Protein AF-A0A8H7BB88-F1 (afdb_monomer_lite)

Sequence (204 aa):
MVARYQRIKYPNPGERQHGESMAAQWDLQIRKKQDEAYSNLIREFLPNQPPVGVYRNLRGDLLKIVQIDTGFMREDSPDLQEMLEPGHLWMPAVVSGLPGTQFNEEREYLFDHFKYVLVEPLEIGFNKVAINGVVVYQRKQIRVAMNAEKKTVWEAVETDQFDPSQQCFFGAPDGDPQVNPTSTPRPSRTPSSDSAVNLPITPP

Organism: NCBI:txid1187904

Structure (mmCIF, N/CA/C/O backbone):
data_AF-A0A8H7BB88-F1
#
_entry.id   AF-A0A8H7BB88-F1
#
loop_
_atom_site.group_PDB
_atom_site.id
_atom_site.type_symbol
_atom_site.label_atom_id
_atom_site.label_alt_id
_atom_site.label_comp_id
_atom_site.label_asym_id
_atom_site.label_entity_id
_atom_site.label_seq_id
_atom_site.pdbx_PDB_ins_code
_atom_site.Cartn_x
_atom_site.Cartn_y
_atom_site.Cartn_z
_atom_site.occupancy
_atom_site.B_iso_or_equiv
_atom_site.auth_seq_id
_atom_site.auth_comp_id
_atom_site.auth_asym_id
_atom_site.auth_atom_id
_atom_site.pdbx_PDB_model_num
ATOM 1 N N . MET A 1 1 ? 46.752 42.432 -8.609 1.00 36.81 1 MET A N 1
ATOM 2 C CA . MET A 1 1 ? 45.436 41.769 -8.748 1.00 36.81 1 MET A CA 1
ATOM 3 C C . MET A 1 1 ? 44.884 41.524 -7.356 1.00 36.81 1 MET A C 1
ATOM 5 O O . MET A 1 1 ? 45.514 40.797 -6.607 1.00 36.81 1 MET A O 1
ATOM 9 N N . VAL A 1 2 ? 43.774 42.164 -6.982 1.00 35.56 2 VAL A N 1
ATOM 10 C CA . VAL A 1 2 ? 43.098 41.925 -5.695 1.00 35.56 2 VAL A CA 1
ATOM 11 C C . VAL A 1 2 ? 41.651 41.566 -6.014 1.00 35.56 2 VAL A C 1
ATOM 13 O O . VAL A 1 2 ? 40.875 42.430 -6.418 1.00 35.56 2 VAL A O 1
ATOM 16 N N . ALA A 1 3 ? 41.307 40.282 -5.906 1.00 39.00 3 ALA A N 1
ATOM 17 C CA . ALA A 1 3 ? 39.933 39.816 -6.046 1.00 39.00 3 ALA A CA 1
ATOM 18 C C . ALA A 1 3 ? 39.209 39.992 -4.703 1.00 39.00 3 ALA A C 1
ATOM 20 O O . ALA A 1 3 ? 39.671 39.537 -3.658 1.00 39.00 3 ALA A O 1
ATOM 21 N N . ARG A 1 4 ? 38.097 40.729 -4.750 1.00 42.88 4 ARG A N 1
ATOM 22 C CA . ARG A 1 4 ? 37.245 41.103 -3.618 1.00 42.88 4 ARG A CA 1
ATOM 23 C C . ARG A 1 4 ? 36.530 39.870 -3.054 1.00 42.88 4 ARG A C 1
ATOM 25 O O . ARG A 1 4 ? 35.857 39.165 -3.798 1.00 42.88 4 ARG A O 1
ATOM 32 N N . TYR A 1 5 ? 36.615 39.667 -1.742 1.00 38.44 5 TYR A N 1
ATOM 33 C CA . TYR A 1 5 ? 35.793 38.704 -1.008 1.00 38.44 5 TYR A CA 1
ATOM 34 C C . TYR A 1 5 ? 34.299 39.042 -1.181 1.00 38.44 5 TYR A C 1
ATOM 36 O O . TYR A 1 5 ? 33.858 40.131 -0.804 1.00 38.44 5 TYR A O 1
ATOM 44 N N . GLN A 1 6 ? 33.512 38.123 -1.749 1.00 40.47 6 GLN A N 1
ATOM 45 C CA . GLN A 1 6 ? 32.049 38.204 -1.729 1.00 40.47 6 GLN A CA 1
ATOM 46 C C . GLN A 1 6 ? 31.558 37.958 -0.294 1.00 40.47 6 GLN A C 1
ATOM 48 O O . GLN A 1 6 ? 31.806 36.907 0.293 1.00 40.47 6 GLN A O 1
ATOM 53 N N . ARG A 1 7 ? 30.853 38.940 0.281 1.00 38.66 7 ARG A N 1
ATOM 54 C CA . ARG A 1 7 ? 30.126 38.790 1.549 1.00 38.66 7 ARG A CA 1
ATOM 55 C C . ARG A 1 7 ? 28.985 37.790 1.346 1.00 38.66 7 ARG A C 1
ATOM 57 O O . ARG A 1 7 ? 28.012 38.106 0.664 1.00 38.66 7 ARG A O 1
ATOM 64 N N . ILE A 1 8 ? 29.078 36.625 1.979 1.00 50.50 8 ILE A N 1
ATOM 65 C CA . ILE A 1 8 ? 27.932 35.735 2.183 1.00 50.50 8 ILE A CA 1
ATOM 66 C C . ILE A 1 8 ? 26.950 36.490 3.091 1.00 50.50 8 ILE A C 1
ATOM 68 O O . ILE A 1 8 ? 27.276 36.815 4.234 1.00 50.50 8 ILE A O 1
ATOM 72 N N . LYS A 1 9 ? 25.769 36.845 2.569 1.00 43.34 9 LYS A N 1
ATOM 73 C CA . LYS A 1 9 ? 24.664 37.367 3.384 1.00 43.34 9 LYS A CA 1
ATOM 74 C C . LYS A 1 9 ? 24.147 36.218 4.246 1.00 43.34 9 LYS A C 1
ATOM 76 O O . LYS A 1 9 ? 23.490 35.317 3.733 1.00 43.34 9 LYS A O 1
ATOM 81 N N . TYR A 1 10 ? 24.446 36.244 5.540 1.00 47.66 10 TYR A N 1
ATOM 82 C CA . TYR A 1 10 ? 23.736 35.404 6.496 1.00 47.66 10 TYR A CA 1
ATOM 83 C C . TYR A 1 10 ? 22.295 35.925 6.624 1.00 47.66 10 TYR A C 1
ATOM 85 O O . TYR A 1 10 ? 22.119 37.141 6.741 1.00 47.66 10 TYR A O 1
ATOM 93 N N . PRO A 1 11 ? 21.274 35.051 6.564 1.00 52.22 11 PRO A N 1
ATOM 94 C CA . PRO A 1 11 ? 19.885 35.462 6.751 1.00 52.22 11 PRO A CA 1
ATOM 95 C C . PRO A 1 11 ? 19.696 36.073 8.143 1.00 52.22 11 PRO A C 1
ATOM 97 O O . PRO A 1 11 ? 20.356 35.663 9.105 1.00 52.22 11 PRO A O 1
ATOM 100 N N . ASN A 1 12 ? 18.820 37.074 8.238 1.00 54.28 12 ASN A N 1
ATOM 101 C CA . ASN A 1 12 ? 18.615 37.823 9.473 1.00 54.28 12 ASN A CA 1
ATOM 102 C C . ASN A 1 12 ? 18.063 36.897 10.579 1.00 54.28 12 ASN A C 1
ATOM 104 O O . ASN A 1 12 ? 17.205 36.056 10.298 1.00 54.28 12 ASN A O 1
ATOM 108 N N . PRO A 1 13 ? 18.474 37.064 11.852 1.00 56.66 13 PRO A N 1
ATOM 109 C CA . PRO A 1 13 ? 17.989 36.239 12.966 1.00 56.66 13 PRO A CA 1
ATOM 110 C C . PRO A 1 13 ? 16.455 36.200 13.095 1.00 56.66 13 PRO A C 1
ATOM 112 O O . PRO A 1 13 ? 15.896 35.162 13.436 1.00 56.66 13 PRO A O 1
ATOM 115 N N . GLY A 1 14 ? 15.769 37.300 12.759 1.00 57.50 14 GLY A N 1
ATOM 116 C CA . GLY A 1 14 ? 14.303 37.383 12.785 1.00 57.50 14 GLY A CA 1
ATOM 117 C C . GLY A 1 14 ? 13.598 36.578 11.685 1.00 57.50 14 GLY A C 1
ATOM 118 O O . GLY A 1 14 ? 12.501 36.078 11.909 1.00 57.50 14 GLY A O 1
ATOM 119 N N . GLU A 1 15 ? 14.229 36.384 10.522 1.00 56.25 15 GLU A N 1
ATOM 120 C CA . GLU A 1 15 ? 13.675 35.553 9.439 1.00 56.25 15 GLU A CA 1
ATOM 121 C C . GLU A 1 15 ? 13.756 34.060 9.788 1.00 56.25 15 GLU A C 1
ATOM 123 O O . GLU A 1 15 ? 12.844 33.302 9.463 1.00 56.25 15 GLU A O 1
ATOM 128 N N . ARG A 1 16 ? 14.804 33.646 10.518 1.00 58.94 16 ARG A N 1
ATOM 129 C CA . ARG A 1 16 ? 14.920 32.281 11.059 1.00 58.94 16 ARG A CA 1
ATOM 130 C C . ARG A 1 16 ? 13.865 32.001 12.125 1.00 58.94 16 ARG A C 1
ATOM 132 O O . ARG A 1 16 ? 13.153 31.016 12.003 1.00 58.94 16 ARG A O 1
ATOM 139 N N . GLN A 1 17 ? 13.693 32.901 13.094 1.00 59.97 17 GLN A N 1
ATOM 140 C CA . GLN A 1 17 ? 12.679 32.744 14.147 1.00 59.97 17 GLN A CA 1
ATOM 141 C C . GLN A 1 17 ? 11.247 32.741 13.591 1.00 59.97 17 GLN A C 1
ATOM 143 O O . GLN A 1 17 ? 10.397 31.983 14.057 1.00 59.97 17 GLN A O 1
ATOM 148 N N . HIS A 1 18 ? 10.963 33.557 12.570 1.00 60.31 18 HIS A N 1
ATOM 149 C CA . HIS A 1 18 ? 9.659 33.549 11.908 1.00 60.31 18 HIS A CA 1
ATOM 150 C C . HIS A 1 18 ? 9.430 32.263 11.092 1.00 60.31 18 HIS A C 1
ATOM 152 O O . HIS A 1 18 ? 8.342 31.694 11.146 1.00 60.31 18 HIS A O 1
ATOM 158 N N . GLY A 1 19 ? 10.456 31.761 10.396 1.00 62.19 19 GLY A N 1
ATOM 159 C CA . GLY A 1 19 ? 10.403 30.474 9.694 1.00 62.19 19 GLY A CA 1
ATOM 160 C C . GLY A 1 19 ? 10.214 29.276 10.632 1.00 62.19 19 GLY A C 1
ATOM 161 O O . GLY A 1 19 ? 9.388 28.411 10.355 1.00 62.19 19 GLY A O 1
ATOM 162 N N . GLU A 1 20 ? 10.912 29.258 11.769 1.00 66.94 20 GLU A N 1
ATOM 163 C CA . GLU A 1 20 ? 10.775 28.233 12.816 1.00 66.94 20 GLU A CA 1
ATOM 164 C C . GLU A 1 20 ? 9.379 28.258 13.457 1.00 66.94 20 GLU A C 1
ATOM 166 O O . GLU A 1 20 ? 8.770 27.210 13.665 1.00 66.94 20 GLU A O 1
ATOM 171 N N . SER A 1 21 ? 8.829 29.452 13.698 1.00 74.62 21 SER A N 1
ATOM 172 C CA . SER A 1 21 ? 7.461 29.643 14.196 1.00 74.62 21 SER A CA 1
ATOM 173 C C . SER A 1 21 ? 6.402 29.103 13.226 1.00 74.62 21 SER A C 1
ATOM 175 O O . SER A 1 21 ? 5.495 28.378 13.638 1.00 74.62 21 SER A O 1
ATOM 177 N N . MET A 1 22 ? 6.534 29.394 11.927 1.00 72.31 22 MET A N 1
ATOM 178 C CA . MET A 1 22 ? 5.612 28.881 10.908 1.00 72.31 22 MET A CA 1
ATOM 179 C C . MET A 1 22 ? 5.713 27.360 10.744 1.00 72.31 22 MET A C 1
ATOM 181 O O . MET A 1 22 ? 4.684 26.696 10.630 1.00 72.31 22 MET A O 1
ATOM 185 N N . ALA A 1 23 ? 6.926 26.801 10.776 1.00 77.12 23 ALA A N 1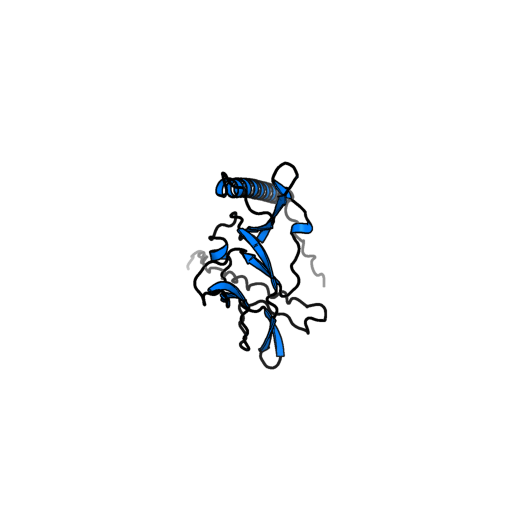
ATOM 186 C CA . ALA A 1 23 ? 7.133 25.355 10.719 1.00 77.12 23 ALA A CA 1
ATOM 187 C C . ALA A 1 23 ? 6.493 24.647 11.924 1.00 77.12 23 ALA A C 1
ATOM 189 O O . ALA A 1 23 ? 5.727 23.704 11.750 1.00 77.12 23 ALA A O 1
ATOM 190 N N . ALA A 1 24 ? 6.703 25.163 13.138 1.00 78.56 24 ALA A N 1
ATOM 191 C CA . ALA A 1 24 ? 6.100 24.603 14.346 1.00 78.56 24 ALA A CA 1
ATOM 192 C C . ALA A 1 24 ? 4.561 24.669 14.325 1.00 78.56 24 ALA A C 1
ATOM 194 O O . ALA A 1 24 ? 3.886 23.733 14.758 1.00 78.56 24 ALA A O 1
ATOM 195 N N . GLN A 1 25 ? 3.981 25.758 13.806 1.00 80.75 25 GLN A N 1
ATOM 196 C CA . GLN A 1 25 ? 2.528 25.869 13.644 1.00 80.75 25 GLN A CA 1
ATOM 197 C C . GLN A 1 25 ? 1.976 24.866 12.628 1.00 80.75 25 GLN A C 1
ATOM 199 O O . GLN A 1 25 ? 0.924 24.271 12.868 1.00 80.75 25 GLN A O 1
ATOM 204 N N . TRP A 1 26 ? 2.682 24.667 11.517 1.00 76.69 26 TRP A N 1
ATOM 205 C CA . TRP A 1 26 ? 2.321 23.683 10.503 1.00 76.69 26 TRP A CA 1
ATOM 206 C C . TRP A 1 26 ? 2.366 22.253 11.057 1.00 76.69 26 TRP A C 1
ATOM 208 O O . TRP A 1 26 ? 1.397 21.506 10.917 1.00 76.69 26 TRP A O 1
ATOM 218 N N . ASP A 1 27 ? 3.423 21.904 11.791 1.00 80.25 27 ASP A N 1
ATOM 219 C CA . ASP A 1 27 ? 3.560 20.593 12.434 1.00 80.25 27 ASP A CA 1
ATOM 220 C C . ASP A 1 27 ? 2.434 20.324 13.440 1.00 80.25 27 ASP A C 1
ATOM 222 O O . ASP A 1 27 ? 1.871 19.228 13.484 1.00 80.25 27 ASP A O 1
ATOM 226 N N . LEU A 1 28 ? 2.049 21.333 14.228 1.00 83.19 28 LEU A N 1
ATOM 227 C CA . LEU A 1 28 ? 0.915 21.221 15.148 1.00 83.19 28 LEU A CA 1
ATOM 228 C C . LEU A 1 28 ? -0.410 20.986 14.413 1.00 83.19 28 LEU A C 1
ATOM 230 O O . LEU A 1 28 ? -1.244 20.219 14.898 1.00 83.19 28 LEU A O 1
ATOM 234 N N . GLN A 1 29 ? -0.627 21.633 13.264 1.00 84.38 29 GLN A N 1
ATOM 235 C CA . GLN A 1 29 ? -1.820 21.391 12.449 1.00 84.38 29 GLN A CA 1
ATOM 236 C C . GLN A 1 29 ? -1.839 19.971 11.882 1.00 84.38 29 GLN A C 1
ATOM 238 O O . GLN A 1 29 ? -2.885 19.322 11.937 1.00 84.38 29 GLN A O 1
ATOM 243 N N . ILE A 1 30 ? -0.695 19.469 11.407 1.00 80.88 30 ILE A N 1
ATOM 244 C CA . ILE A 1 30 ? -0.566 18.088 10.925 1.00 80.88 30 ILE A CA 1
ATOM 245 C C . ILE A 1 30 ? -0.922 17.099 12.035 1.00 80.88 30 ILE A C 1
ATOM 247 O O . ILE A 1 30 ? -1.769 16.236 11.819 1.00 80.88 30 ILE A O 1
ATOM 251 N N . ARG A 1 31 ? -0.342 17.248 13.233 1.00 80.75 31 ARG A N 1
ATOM 252 C CA . ARG A 1 31 ? -0.623 16.344 14.364 1.00 80.75 31 ARG A CA 1
ATOM 253 C C . ARG A 1 31 ? -2.105 16.329 14.728 1.00 80.75 31 ARG A C 1
ATOM 255 O O . ARG A 1 31 ? -2.701 15.265 14.834 1.00 80.75 31 ARG A O 1
ATOM 262 N N . LYS A 1 32 ? -2.733 17.508 14.820 1.00 85.50 32 LYS A N 1
ATOM 263 C CA . LYS A 1 32 ? -4.181 17.610 15.072 1.00 85.50 32 LYS A CA 1
ATOM 264 C C . LYS A 1 32 ? -5.003 16.878 14.014 1.00 85.50 32 LYS A C 1
ATOM 266 O O . LYS A 1 32 ? -5.977 16.213 14.356 1.00 85.50 32 LYS A O 1
ATOM 271 N N . LYS A 1 33 ? -4.620 16.994 12.740 1.00 83.75 33 LYS A N 1
ATOM 272 C CA . LYS A 1 33 ? -5.297 16.304 11.638 1.00 83.75 33 LYS A CA 1
ATOM 273 C C . LYS A 1 33 ? -5.095 14.791 11.677 1.00 83.75 33 LYS A C 1
ATOM 275 O O . LYS A 1 33 ? -6.032 14.062 11.373 1.00 83.75 33 LYS A O 1
ATOM 280 N N . GLN A 1 34 ? -3.925 14.316 12.096 1.00 80.88 34 GLN A N 1
ATOM 281 C CA . GLN A 1 34 ? -3.665 12.888 12.291 1.00 80.88 34 GLN A CA 1
ATOM 282 C C . GLN A 1 34 ? -4.506 12.300 13.434 1.00 80.88 34 GLN A C 1
ATOM 284 O O . GLN A 1 34 ? -5.071 11.220 13.280 1.00 80.88 34 GLN A O 1
ATOM 289 N N . ASP A 1 35 ? -4.660 13.022 14.545 1.00 83.81 35 ASP A N 1
ATOM 290 C CA . ASP A 1 35 ? -5.504 12.576 15.662 1.00 83.81 35 ASP A CA 1
ATOM 291 C C . ASP A 1 35 ? -7.002 12.587 15.301 1.00 83.81 35 ASP A C 1
ATOM 293 O O . ASP A 1 35 ? -7.755 11.681 15.677 1.00 83.81 35 ASP A O 1
ATOM 297 N N . GLU A 1 36 ? -7.441 13.585 14.526 1.00 86.81 36 GLU A N 1
ATOM 298 C CA . GLU A 1 36 ? -8.793 13.645 13.956 1.00 86.81 36 GLU A CA 1
ATOM 299 C C . GLU A 1 36 ? -9.042 12.464 13.006 1.00 86.81 36 GLU A C 1
ATOM 301 O O . GLU A 1 36 ? -10.062 11.784 13.114 1.00 86.81 36 GLU A O 1
ATOM 306 N N . ALA A 1 37 ? -8.085 12.169 12.127 1.00 86.06 37 ALA A N 1
ATOM 307 C CA . ALA A 1 37 ? -8.139 11.036 11.213 1.00 86.06 37 ALA A CA 1
ATOM 308 C C . ALA A 1 37 ? -8.229 9.690 11.929 1.00 86.06 37 ALA A C 1
ATOM 310 O O . ALA A 1 37 ? -9.066 8.864 11.572 1.00 86.06 37 ALA A O 1
ATOM 311 N N . TYR A 1 38 ? -7.412 9.482 12.962 1.00 85.06 38 TYR A N 1
ATOM 312 C CA . TYR A 1 38 ? -7.496 8.288 13.797 1.00 85.06 38 TYR A CA 1
ATOM 313 C C . TYR A 1 38 ? -8.878 8.169 14.449 1.00 85.06 38 TYR A C 1
ATOM 315 O O . TYR A 1 38 ? -9.516 7.122 14.382 1.00 85.06 38 TYR A O 1
ATOM 323 N N . SER A 1 39 ? -9.391 9.262 15.017 1.00 85.88 39 SER A N 1
ATOM 324 C CA . SER A 1 39 ? -10.726 9.278 15.625 1.00 85.88 39 SER A CA 1
ATOM 325 C C . SER A 1 39 ? -11.828 8.940 14.614 1.00 85.88 39 SER A C 1
ATOM 327 O O . SER A 1 39 ? -12.767 8.216 14.946 1.00 85.88 39 SER A O 1
ATOM 329 N N . ASN A 1 40 ? -11.714 9.437 13.379 1.00 86.81 40 ASN A N 1
ATOM 330 C CA . ASN A 1 40 ? -12.641 9.126 12.293 1.00 86.81 40 ASN A CA 1
ATOM 331 C C . ASN A 1 40 ? -12.548 7.658 11.872 1.00 86.81 40 ASN A C 1
ATOM 333 O O . ASN A 1 40 ? -13.588 7.017 11.756 1.00 86.81 40 ASN A O 1
ATOM 337 N N . LEU A 1 41 ? -11.337 7.106 11.744 1.00 86.81 41 LEU A N 1
ATOM 338 C CA . LEU A 1 41 ? -11.124 5.682 11.486 1.00 86.81 41 LEU A CA 1
ATOM 339 C C . LEU A 1 41 ? -11.836 4.828 12.540 1.00 86.81 41 LEU A C 1
ATOM 341 O O . LEU A 1 41 ? -12.626 3.965 12.186 1.00 86.81 41 LEU A O 1
ATOM 345 N N . ILE A 1 42 ? -11.639 5.098 13.835 1.00 85.62 42 ILE A N 1
ATOM 346 C CA . ILE A 1 42 ? -12.324 4.339 14.894 1.00 85.62 42 ILE A CA 1
ATOM 347 C C . ILE A 1 42 ? -13.852 4.460 14.772 1.00 85.62 42 ILE A C 1
ATOM 349 O O . ILE A 1 42 ? -14.567 3.473 14.935 1.00 85.62 42 ILE A O 1
ATOM 353 N N . ARG A 1 43 ? -14.366 5.657 14.461 1.00 85.25 43 ARG A N 1
ATOM 354 C CA . ARG A 1 43 ? -15.809 5.895 14.297 1.00 85.25 43 ARG A CA 1
ATOM 355 C C . ARG A 1 43 ? -16.414 5.154 13.107 1.00 85.25 43 ARG A C 1
ATOM 357 O O . ARG A 1 43 ? -17.547 4.705 13.233 1.00 85.25 43 ARG A O 1
ATOM 364 N N . GLU A 1 44 ? -15.692 5.021 11.992 1.00 84.88 44 GLU A N 1
ATOM 365 C CA . GLU A 1 44 ? -16.171 4.326 10.784 1.00 84.88 44 GLU A CA 1
ATOM 366 C C . GLU A 1 44 ? -16.509 2.853 11.048 1.00 84.88 44 GLU A C 1
ATOM 368 O O . GLU A 1 44 ? -17.377 2.294 10.380 1.00 84.88 44 GLU A O 1
ATOM 373 N N . PHE A 1 45 ? -15.866 2.233 12.039 1.00 83.12 45 PHE A N 1
ATOM 374 C CA . PHE A 1 45 ? -16.082 0.825 12.353 1.00 83.12 45 PHE A CA 1
ATOM 375 C C . PHE A 1 45 ? -17.135 0.588 13.440 1.00 83.12 45 PHE A C 1
ATOM 377 O O . PHE A 1 45 ? -17.575 -0.549 13.576 1.00 83.12 45 PHE A O 1
ATOM 384 N N . LEU A 1 46 ? -17.612 1.613 14.160 1.00 77.75 46 LEU A N 1
ATOM 385 C CA . LEU A 1 46 ? -18.582 1.432 15.250 1.00 77.75 46 LEU A CA 1
ATOM 386 C C . LEU A 1 46 ? -19.895 0.765 14.778 1.00 77.75 46 LEU A C 1
ATOM 388 O O . LEU A 1 46 ? -20.437 1.142 13.739 1.00 77.75 46 LEU A O 1
ATOM 392 N N . PRO A 1 47 ? -20.466 -0.186 15.551 1.00 78.06 47 PRO A N 1
ATOM 393 C CA . PRO A 1 47 ? -20.033 -0.654 16.875 1.00 78.06 47 PRO A CA 1
ATOM 394 C C . PRO A 1 47 ? -18.916 -1.711 16.837 1.00 78.06 47 PRO A C 1
ATOM 396 O O . PRO A 1 47 ? -18.469 -2.159 17.890 1.00 78.06 47 PRO A O 1
ATOM 399 N N . ASN A 1 48 ? -18.488 -2.125 15.645 1.00 78.69 48 ASN A N 1
ATOM 400 C CA . ASN A 1 48 ? -17.349 -3.016 15.470 1.00 78.69 48 ASN A CA 1
ATOM 401 C C . ASN A 1 48 ? -16.034 -2.258 15.718 1.00 78.69 48 ASN A C 1
ATOM 403 O O . ASN A 1 48 ? -15.991 -1.038 15.893 1.00 78.69 48 ASN A O 1
ATOM 407 N N . GLN A 1 49 ? -14.939 -3.006 15.744 1.00 80.62 49 GLN A N 1
ATOM 408 C CA . GLN A 1 49 ? -13.595 -2.453 15.846 1.00 80.62 49 GLN A CA 1
ATOM 409 C C . GLN A 1 49 ? -12.887 -2.556 14.495 1.00 80.62 49 GLN A C 1
ATOM 411 O O . GLN A 1 49 ? -13.174 -3.480 13.726 1.00 80.62 49 GLN A O 1
ATOM 416 N N . PRO A 1 50 ? -11.981 -1.612 14.186 1.00 85.12 50 PRO A N 1
ATOM 417 C CA . PRO A 1 50 ? -11.142 -1.730 13.007 1.00 85.12 50 PRO A CA 1
ATOM 418 C C . PRO A 1 50 ? -10.267 -2.989 13.116 1.00 85.12 50 PRO A C 1
ATOM 420 O O . PRO A 1 50 ? -9.821 -3.330 14.216 1.00 85.12 50 PRO A O 1
ATOM 423 N N . PRO A 1 51 ? -9.998 -3.684 11.998 1.00 89.56 51 PRO A N 1
ATOM 424 C CA . PRO A 1 51 ? -9.064 -4.801 11.981 1.00 89.56 51 PRO A CA 1
ATOM 425 C C . PRO A 1 51 ? -7.677 -4.424 12.522 1.00 89.56 51 PRO A C 1
ATOM 427 O O . PRO A 1 51 ? -7.195 -3.308 12.315 1.00 89.56 51 PRO A O 1
ATOM 430 N N . VAL A 1 52 ? -7.013 -5.379 13.175 1.00 90.19 52 VAL A N 1
ATOM 431 C CA . VAL A 1 52 ? -5.587 -5.277 13.529 1.00 90.19 52 VAL A CA 1
ATOM 432 C C . VAL A 1 52 ? -4.768 -5.199 12.252 1.00 90.19 52 VAL A C 1
ATOM 434 O O . VAL A 1 52 ? -5.021 -5.954 11.316 1.00 90.19 52 VAL A O 1
ATOM 437 N N . GLY A 1 53 ? -3.766 -4.326 12.230 1.00 90.44 53 GLY A N 1
ATOM 438 C CA . GLY A 1 53 ? -2.863 -4.225 11.093 1.00 90.44 53 GLY A CA 1
ATOM 439 C C . GLY A 1 53 ? -2.242 -2.850 10.934 1.00 90.44 53 GLY A C 1
ATOM 440 O O . GLY A 1 53 ? -2.345 -1.984 11.809 1.00 90.44 53 GLY A O 1
ATOM 441 N N . VAL A 1 54 ? -1.579 -2.678 9.795 1.00 91.19 54 VAL A N 1
ATOM 442 C CA . VAL A 1 54 ? -0.946 -1.425 9.392 1.00 91.19 54 VAL A CA 1
ATOM 443 C C . VAL A 1 54 ? -1.911 -0.654 8.506 1.00 91.19 54 VAL A C 1
ATOM 445 O O . VAL A 1 54 ? -2.525 -1.196 7.596 1.00 91.19 54 VAL A O 1
ATOM 448 N N . TYR A 1 55 ? -2.042 0.630 8.778 1.00 90.25 55 TYR A N 1
ATOM 449 C CA . TYR A 1 55 ? -2.861 1.562 8.038 1.00 90.25 55 TYR A CA 1
ATOM 450 C C . TYR A 1 55 ? -1.967 2.638 7.448 1.00 90.25 55 TYR A C 1
ATOM 452 O O . TYR A 1 55 ? -1.046 3.123 8.104 1.00 90.25 55 TYR A O 1
ATOM 460 N N . ARG A 1 56 ? -2.268 3.046 6.220 1.00 88.75 56 ARG A N 1
ATOM 461 C CA . ARG A 1 56 ? -1.534 4.085 5.501 1.00 88.75 56 ARG A CA 1
ATOM 462 C C . ARG A 1 56 ? -2.499 5.152 5.008 1.00 88.75 56 ARG A C 1
ATOM 464 O O . ARG A 1 56 ? -3.649 4.841 4.701 1.00 88.75 56 ARG A O 1
ATOM 471 N N . ASN A 1 57 ? -2.052 6.400 4.958 1.00 88.06 57 ASN A N 1
ATOM 472 C CA . ASN A 1 57 ? -2.780 7.476 4.286 1.00 88.06 57 ASN A CA 1
ATOM 473 C C . ASN A 1 57 ? -2.070 7.894 2.989 1.00 88.06 57 ASN A C 1
ATOM 475 O O . ASN A 1 57 ? -0.929 7.502 2.736 1.00 88.06 57 ASN A O 1
ATOM 479 N N . LEU A 1 58 ? -2.715 8.739 2.182 1.00 85.56 58 LEU A N 1
ATOM 480 C CA . LEU A 1 58 ? -2.145 9.211 0.913 1.00 85.56 58 LEU A CA 1
ATOM 481 C C . LEU A 1 58 ? -0.861 10.054 1.090 1.00 85.56 58 LEU A C 1
ATOM 483 O O . LEU A 1 58 ? -0.084 10.198 0.153 1.00 85.56 58 LEU A O 1
ATOM 487 N N . ARG A 1 59 ? -0.594 10.598 2.290 1.00 83.06 59 ARG A N 1
ATOM 488 C CA . ARG A 1 59 ? 0.682 11.279 2.602 1.00 83.06 59 ARG A CA 1
ATOM 489 C C . ARG A 1 59 ? 1.837 10.302 2.829 1.00 83.06 59 ARG A C 1
ATOM 491 O O . ARG A 1 59 ? 2.984 10.735 2.907 1.00 83.06 59 ARG A O 1
ATOM 498 N N . GLY A 1 60 ? 1.536 9.012 2.949 1.00 82.31 60 GLY A N 1
ATOM 499 C CA . GLY A 1 60 ? 2.487 7.971 3.302 1.00 82.31 60 GLY A CA 1
ATOM 500 C C . GLY A 1 60 ? 2.755 7.853 4.801 1.00 82.31 60 GLY A C 1
ATOM 501 O O . GLY A 1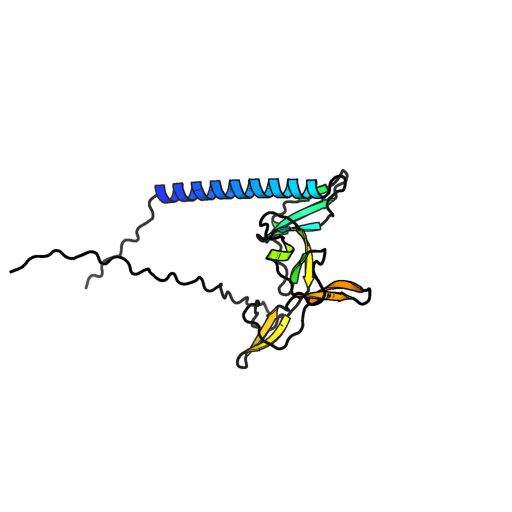 60 ? 3.673 7.121 5.170 1.00 82.31 60 GLY A O 1
ATOM 502 N N . ASP A 1 61 ? 1.975 8.533 5.651 1.00 83.56 61 ASP A N 1
ATOM 503 C CA . ASP A 1 61 ? 2.024 8.306 7.094 1.00 83.56 61 ASP A CA 1
ATOM 504 C C . ASP A 1 61 ? 1.490 6.899 7.389 1.00 83.56 61 ASP A C 1
ATOM 506 O O . ASP A 1 61 ? 0.512 6.449 6.780 1.00 83.56 61 ASP A O 1
ATOM 510 N N . LEU A 1 62 ? 2.128 6.223 8.342 1.00 86.75 62 LEU A N 1
ATOM 511 C CA . LEU A 1 62 ? 1.760 4.884 8.780 1.00 86.75 62 LEU A CA 1
ATOM 512 C C . LEU A 1 62 ? 1.247 4.923 10.218 1.00 86.75 62 LEU A C 1
ATOM 514 O O . LEU A 1 62 ? 1.734 5.675 11.060 1.00 86.75 62 LEU A O 1
ATOM 518 N N . LEU A 1 63 ? 0.244 4.097 10.473 1.00 86.88 63 LEU A N 1
ATOM 519 C CA . LEU A 1 63 ? -0.410 3.898 11.756 1.00 86.88 63 LEU A CA 1
ATOM 520 C C . LEU A 1 63 ? -0.555 2.393 11.957 1.00 86.88 63 LEU A C 1
ATOM 522 O O . LEU A 1 63 ? -0.993 1.705 11.041 1.00 86.88 63 LEU A O 1
ATOM 526 N N . LYS A 1 64 ? -0.276 1.868 13.148 1.00 88.56 64 LYS A N 1
ATOM 527 C CA . LYS A 1 64 ? -0.562 0.462 13.454 1.00 88.56 64 LYS A CA 1
ATOM 528 C C . LYS A 1 64 ? -1.607 0.350 14.541 1.00 88.56 64 LYS A C 1
ATOM 530 O O . LYS A 1 64 ? -1.537 1.033 15.560 1.00 88.56 64 LYS A O 1
ATOM 535 N N . ILE A 1 65 ? -2.576 -0.524 14.312 1.00 89.06 65 ILE A N 1
ATOM 536 C CA . ILE A 1 65 ? -3.556 -0.920 15.315 1.00 89.06 65 ILE A CA 1
ATOM 537 C C . ILE A 1 65 ? -3.184 -2.319 15.776 1.00 89.06 65 ILE A C 1
ATOM 539 O O . ILE A 1 65 ? -3.110 -3.240 14.963 1.00 89.06 65 ILE A O 1
ATOM 543 N N . VAL A 1 66 ? -2.964 -2.471 17.079 1.00 87.81 66 VAL A N 1
ATOM 544 C CA . VAL A 1 66 ? -2.654 -3.748 17.728 1.00 87.81 66 VAL A CA 1
ATOM 545 C C . VAL A 1 66 ? -3.762 -4.147 18.688 1.00 87.81 66 VAL A C 1
ATOM 547 O O . VAL A 1 66 ? -4.444 -3.297 19.265 1.00 87.81 66 VAL A O 1
ATOM 550 N N . GLN A 1 67 ? -3.938 -5.452 18.865 1.00 84.81 67 GLN A N 1
ATOM 551 C CA . GLN A 1 67 ? -4.820 -5.993 19.890 1.00 84.81 67 GLN A CA 1
ATOM 552 C C . GLN A 1 67 ? -4.112 -5.988 21.248 1.00 84.81 67 GLN A C 1
ATOM 554 O O . GLN A 1 67 ? -2.938 -6.335 21.349 1.00 84.81 67 GLN A O 1
ATOM 559 N N . ILE A 1 68 ? -4.851 -5.621 22.288 1.00 83.88 68 ILE A N 1
ATOM 560 C CA . ILE A 1 68 ? -4.452 -5.694 23.695 1.00 83.88 68 ILE A CA 1
ATOM 561 C C . ILE A 1 68 ? -5.530 -6.451 24.484 1.00 83.88 68 ILE A C 1
ATOM 563 O O . ILE A 1 68 ? -6.657 -6.606 24.012 1.00 83.88 68 ILE A O 1
ATOM 567 N N . ASP A 1 69 ? -5.219 -6.882 25.707 1.00 76.25 69 ASP A N 1
ATOM 568 C CA . ASP A 1 69 ? -6.119 -7.705 26.538 1.00 76.25 69 ASP A CA 1
ATOM 569 C C . ASP A 1 69 ? -7.520 -7.100 26.736 1.00 76.25 69 ASP A C 1
ATOM 571 O O . ASP A 1 69 ? -8.505 -7.818 26.896 1.00 76.25 69 ASP A O 1
ATOM 575 N N . THR A 1 70 ? -7.621 -5.769 26.715 1.00 74.56 70 THR A N 1
ATOM 576 C CA . THR A 1 70 ? -8.862 -5.020 26.955 1.00 74.56 70 THR A CA 1
ATOM 577 C C . THR A 1 70 ? -9.406 -4.302 25.717 1.00 74.56 70 THR A C 1
ATOM 579 O O . THR A 1 70 ? -10.324 -3.490 25.843 1.00 74.56 70 THR A O 1
ATOM 582 N N . GLY A 1 71 ? -8.882 -4.581 24.517 1.00 76.25 71 GLY A N 1
ATOM 583 C CA . GLY A 1 71 ? -9.338 -3.945 23.279 1.00 76.25 71 GLY A CA 1
ATOM 584 C C . GLY A 1 71 ? -8.241 -3.765 22.235 1.00 76.25 71 GLY A C 1
ATOM 585 O O . GLY A 1 71 ? -7.502 -4.694 21.928 1.00 76.25 71 GLY A O 1
ATOM 586 N N . PHE A 1 72 ? -8.153 -2.563 21.665 1.00 78.25 72 PHE A N 1
ATOM 587 C CA . PHE A 1 72 ? -7.210 -2.233 20.598 1.00 78.25 72 PHE A CA 1
ATOM 588 C C . PHE A 1 72 ? -6.531 -0.909 20.909 1.00 78.25 72 PHE A C 1
ATOM 590 O O . PHE A 1 72 ? -7.149 -0.004 21.475 1.00 78.25 72 PHE A O 1
ATOM 597 N N . MET A 1 73 ? -5.261 -0.800 20.540 1.00 82.12 73 MET A N 1
ATOM 598 C CA . MET A 1 73 ? -4.467 0.399 20.757 1.00 82.12 73 MET A CA 1
ATOM 599 C C . MET A 1 73 ? -3.763 0.806 19.467 1.00 82.12 73 MET A C 1
ATOM 601 O O . MET A 1 73 ? -3.319 -0.036 18.687 1.00 82.12 73 MET A O 1
ATOM 605 N N . ARG A 1 74 ? -3.653 2.120 19.275 1.00 85.06 74 ARG A N 1
ATOM 606 C CA . ARG A 1 74 ? -2.720 2.727 18.333 1.00 85.06 74 ARG A CA 1
ATOM 607 C C . ARG A 1 74 ? -1.295 2.546 18.850 1.00 85.06 74 ARG A C 1
ATOM 609 O O . ARG A 1 74 ? -0.980 2.992 19.950 1.00 85.06 74 ARG A O 1
ATOM 616 N N . GLU A 1 75 ? -0.450 1.926 18.044 1.00 81.69 75 GLU A N 1
ATOM 617 C CA . GLU A 1 75 ? 0.985 1.829 18.278 1.00 81.69 75 GLU A CA 1
ATOM 618 C C . GLU A 1 75 ? 1.695 2.867 17.399 1.00 81.69 75 GLU A C 1
ATOM 620 O O . GLU A 1 75 ? 1.664 2.779 16.172 1.00 81.69 75 GLU A O 1
ATOM 625 N N . ASP A 1 76 ? 2.316 3.862 18.035 1.00 67.38 76 ASP A N 1
ATOM 626 C CA . ASP A 1 76 ? 3.177 4.856 17.388 1.00 67.38 76 ASP A CA 1
ATOM 627 C C . ASP A 1 76 ? 4.641 4.419 17.549 1.00 67.38 76 ASP A C 1
ATOM 629 O O . ASP A 1 76 ? 5.365 4.930 18.403 1.00 67.38 76 ASP A O 1
ATOM 633 N N . SER A 1 77 ? 5.076 3.419 16.781 1.00 57.91 77 SER A N 1
ATOM 634 C CA . SER A 1 77 ? 6.495 3.050 16.729 1.00 57.91 77 SER A CA 1
ATOM 635 C C . SER A 1 77 ? 7.233 3.896 15.683 1.00 57.91 77 SER A C 1
ATOM 637 O O . SER A 1 77 ? 6.748 4.002 14.557 1.00 57.91 77 SER A O 1
ATOM 639 N N . PRO A 1 78 ? 8.416 4.465 15.982 1.00 54.12 78 PRO A N 1
ATOM 640 C CA . PRO A 1 78 ? 9.278 5.056 14.955 1.00 54.12 78 PRO A CA 1
ATOM 641 C C . PRO A 1 78 ? 9.708 4.028 13.892 1.00 54.12 78 PRO A C 1
ATOM 643 O O . PRO A 1 78 ? 9.999 4.411 12.762 1.00 54.12 78 PRO A O 1
ATOM 646 N N . ASP A 1 79 ? 9.661 2.734 14.219 1.00 55.38 79 ASP A N 1
ATOM 647 C CA . ASP A 1 79 ? 9.962 1.637 13.295 1.00 55.38 79 ASP A CA 1
ATOM 648 C C . ASP A 1 79 ? 8.820 1.376 12.299 1.00 55.38 79 ASP A C 1
ATOM 650 O O . ASP A 1 79 ? 9.021 0.708 11.293 1.00 55.38 79 ASP A O 1
ATOM 654 N N . LEU A 1 80 ? 7.622 1.946 12.512 1.00 57.56 80 LEU A N 1
ATOM 655 C CA . LEU A 1 80 ? 6.535 1.865 11.526 1.00 57.56 80 LEU A CA 1
ATOM 656 C C . LEU A 1 80 ? 6.845 2.606 10.237 1.00 57.56 80 LEU A C 1
ATOM 658 O O . LEU A 1 80 ? 6.191 2.351 9.236 1.00 57.56 80 LEU A O 1
ATOM 662 N N . GLN A 1 81 ? 7.855 3.474 10.228 1.00 58.31 81 GLN A N 1
ATOM 663 C CA . GLN A 1 81 ? 8.444 3.995 8.998 1.00 58.31 81 GLN A CA 1
ATOM 664 C C . GLN A 1 81 ? 9.327 2.955 8.283 1.00 58.31 81 GLN A C 1
ATOM 666 O O . GLN A 1 81 ? 10.229 3.332 7.535 1.00 58.31 81 GLN A O 1
ATOM 671 N N . GLU A 1 82 ? 9.066 1.660 8.498 1.00 57.78 82 GLU A N 1
ATOM 672 C CA . GLU A 1 82 ? 9.656 0.534 7.786 1.00 57.78 82 GLU A CA 1
ATOM 673 C C . GLU A 1 82 ? 9.638 0.818 6.280 1.00 57.78 82 GLU A C 1
ATOM 675 O O . GLU A 1 82 ? 8.601 0.835 5.602 1.00 57.78 82 GLU A O 1
ATOM 680 N N . MET A 1 83 ? 10.830 1.101 5.754 1.00 69.56 83 MET A N 1
ATOM 681 C CA . MET A 1 83 ? 11.060 1.075 4.325 1.00 69.56 83 MET A CA 1
ATOM 682 C C . MET A 1 83 ? 10.910 -0.375 3.896 1.00 69.56 83 MET A C 1
ATOM 684 O O . MET A 1 83 ? 11.739 -1.215 4.237 1.00 69.56 83 MET A O 1
ATOM 688 N N . LEU A 1 84 ? 9.843 -0.653 3.153 1.00 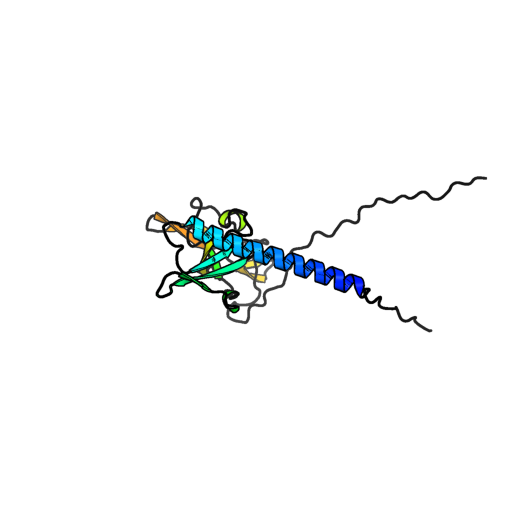77.62 84 LEU A N 1
ATOM 689 C CA . LEU A 1 84 ? 9.694 -1.926 2.471 1.00 77.62 84 LEU A CA 1
ATOM 690 C C . LEU A 1 84 ? 10.937 -2.209 1.625 1.00 77.62 84 LEU A C 1
ATOM 692 O O . LEU A 1 84 ? 11.503 -1.297 1.010 1.00 77.62 84 LEU A O 1
ATOM 696 N N . GLU A 1 85 ? 11.335 -3.478 1.572 1.00 79.25 85 GLU A N 1
ATOM 697 C CA . GLU A 1 85 ? 12.420 -3.900 0.697 1.00 79.25 85 GLU A CA 1
ATOM 698 C C . GLU A 1 85 ? 12.106 -3.526 -0.762 1.00 79.25 85 GLU A C 1
ATOM 700 O O . GLU A 1 85 ? 10.938 -3.546 -1.181 1.00 79.25 85 GLU A O 1
ATOM 705 N N . PRO A 1 86 ? 13.122 -3.193 -1.574 1.00 77.19 86 PRO A N 1
ATOM 706 C CA . PRO A 1 86 ? 12.928 -2.953 -2.996 1.00 77.19 86 PRO A CA 1
ATOM 707 C C . PRO A 1 86 ? 12.123 -4.086 -3.645 1.00 77.19 86 PRO A C 1
ATOM 709 O O . PRO A 1 86 ? 12.438 -5.259 -3.485 1.00 77.19 86 PRO A O 1
ATOM 712 N N . GLY A 1 87 ? 11.074 -3.729 -4.387 1.00 81.12 87 GLY A N 1
ATOM 713 C CA . GLY A 1 87 ? 10.186 -4.710 -5.019 1.00 81.12 87 GLY A CA 1
ATOM 714 C C . GLY A 1 87 ? 8.955 -5.062 -4.187 1.00 81.12 87 GLY A C 1
ATOM 715 O O . GLY A 1 87 ? 8.152 -5.869 -4.642 1.00 81.12 87 GLY A O 1
ATOM 716 N N . HIS A 1 88 ? 8.759 -4.419 -3.036 1.00 85.81 88 HIS A N 1
ATOM 717 C CA . HIS A 1 88 ? 7.518 -4.469 -2.271 1.00 85.81 88 HIS A CA 1
ATOM 718 C C . HIS A 1 88 ? 6.757 -3.136 -2.340 1.00 85.81 88 HIS A C 1
ATOM 720 O O . HIS A 1 88 ? 7.344 -2.068 -2.543 1.00 85.81 88 HIS A O 1
ATOM 726 N N . LEU A 1 89 ? 5.434 -3.191 -2.166 1.00 86.81 89 LEU A N 1
ATOM 727 C CA . LEU A 1 89 ? 4.573 -2.011 -2.054 1.00 86.81 89 LEU A CA 1
ATOM 728 C C . LEU A 1 89 ? 3.526 -2.192 -0.953 1.00 86.81 89 LEU A C 1
ATOM 730 O O . LEU A 1 89 ? 2.994 -3.284 -0.778 1.00 86.81 89 LEU A O 1
ATOM 734 N N . TRP A 1 90 ? 3.189 -1.107 -0.253 1.00 88.50 90 TRP A N 1
ATOM 735 C CA . TRP A 1 90 ? 2.024 -1.067 0.629 1.00 88.50 90 TRP A CA 1
ATOM 736 C C . TRP A 1 90 ? 0.754 -1.036 -0.219 1.00 88.50 90 TRP A C 1
ATOM 738 O O . TRP A 1 90 ? 0.489 -0.045 -0.901 1.00 88.50 90 TRP A O 1
ATOM 748 N N . MET A 1 91 ? -0.025 -2.112 -0.166 1.00 92.12 91 MET A N 1
ATOM 749 C CA . MET A 1 91 ? -1.252 -2.267 -0.940 1.00 92.12 91 MET A CA 1
ATOM 750 C C . MET A 1 91 ? -2.471 -2.281 -0.027 1.00 92.12 91 MET A C 1
ATOM 752 O O . MET A 1 91 ? -2.414 -2.921 1.021 1.00 92.12 91 MET A O 1
ATOM 756 N N . PRO A 1 92 ? -3.592 -1.642 -0.409 1.00 93.31 92 PRO A N 1
ATOM 757 C CA . PRO A 1 92 ? -4.848 -1.790 0.313 1.00 93.31 92 PRO A CA 1
ATOM 7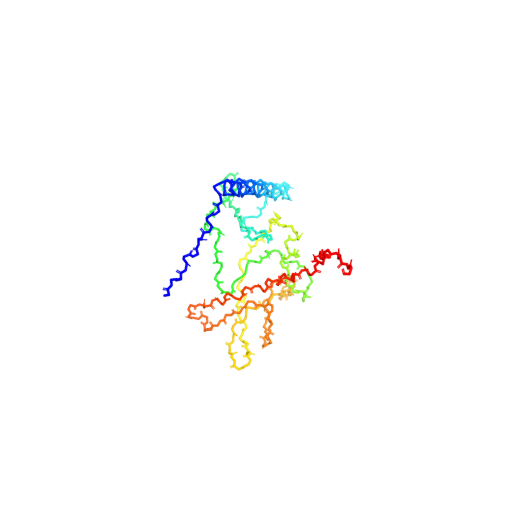58 C C . PRO A 1 92 ? -5.214 -3.268 0.457 1.00 93.31 92 PRO A C 1
ATOM 760 O O . PRO A 1 92 ? -5.264 -3.993 -0.539 1.00 93.31 92 PRO A O 1
ATOM 763 N N . ALA A 1 93 ? -5.499 -3.704 1.684 1.00 92.06 93 ALA A N 1
ATOM 764 C CA . ALA A 1 93 ? -5.871 -5.092 1.963 1.00 92.06 93 ALA A CA 1
ATOM 765 C C . ALA A 1 93 ? -7.178 -5.482 1.247 1.00 92.06 93 ALA A C 1
ATOM 767 O O . ALA A 1 93 ? -7.372 -6.621 0.824 1.00 92.06 93 ALA A O 1
ATOM 768 N N . VAL A 1 94 ? -8.078 -4.510 1.071 1.00 89.19 94 VAL A N 1
ATOM 769 C CA . VAL A 1 94 ? -9.300 -4.667 0.282 1.00 89.19 94 VAL A CA 1
ATOM 770 C C . VAL A 1 94 ? -9.053 -4.146 -1.127 1.00 89.19 94 VAL A C 1
ATOM 772 O O . VAL A 1 94 ? -8.838 -2.955 -1.336 1.00 89.19 94 VAL A O 1
ATOM 775 N N . VAL A 1 95 ? -9.128 -5.044 -2.105 1.00 90.56 95 VAL A N 1
ATOM 776 C CA . VAL A 1 95 ? -8.986 -4.705 -3.523 1.00 90.56 95 VAL A CA 1
ATOM 777 C C . VAL A 1 95 ? -10.262 -4.025 -4.007 1.00 90.56 95 VAL A C 1
ATOM 779 O O . VAL A 1 95 ? -11.345 -4.613 -3.936 1.00 90.56 95 VAL A O 1
ATOM 782 N N . SER A 1 96 ? -10.134 -2.811 -4.539 1.00 85.81 96 SER A N 1
ATOM 783 C CA . SER A 1 96 ? -11.242 -2.066 -5.132 1.00 85.81 96 SER A CA 1
ATOM 784 C C . SER A 1 96 ? -11.085 -1.955 -6.656 1.00 85.81 96 SER A C 1
ATOM 786 O O . SER A 1 96 ? -9.983 -2.018 -7.193 1.00 85.81 96 SER A O 1
ATOM 788 N N . GLY A 1 97 ? -12.200 -1.830 -7.384 1.00 85.88 97 GLY A N 1
ATOM 789 C CA . GLY A 1 97 ? -12.194 -1.678 -8.845 1.00 85.88 97 GLY A CA 1
ATOM 790 C C . GLY A 1 97 ? -12.588 -2.930 -9.636 1.00 85.88 97 GLY A C 1
ATOM 791 O O . GLY A 1 97 ? -13.006 -3.945 -9.083 1.00 85.88 97 GLY A O 1
ATOM 792 N N . LEU A 1 98 ? -12.525 -2.814 -10.966 1.00 89.81 98 LEU A N 1
ATOM 793 C CA . LEU A 1 98 ? -12.916 -3.873 -11.901 1.00 89.81 98 LEU A CA 1
ATOM 794 C C . LEU A 1 98 ? -11.673 -4.623 -12.395 1.00 89.81 98 LEU A C 1
ATOM 796 O O . LEU A 1 98 ? -10.626 -4.002 -12.560 1.00 89.81 98 LEU A O 1
ATOM 800 N N . PRO A 1 99 ? -11.762 -5.926 -12.708 1.00 92.44 99 PRO A N 1
ATOM 801 C CA . PRO A 1 99 ? -10.642 -6.647 -13.305 1.00 92.44 99 PRO A CA 1
ATOM 802 C C . PRO A 1 99 ? -10.073 -5.910 -14.527 1.00 92.44 99 PRO A C 1
ATOM 804 O O . PRO A 1 99 ? -10.815 -5.479 -15.408 1.00 92.44 99 PRO A O 1
ATOM 807 N N . GLY A 1 100 ? -8.752 -5.753 -14.558 1.00 90.38 100 GLY A N 1
ATOM 808 C CA . GLY A 1 100 ? -8.014 -5.017 -15.579 1.00 90.38 100 GLY A CA 1
ATOM 809 C C . GLY A 1 100 ? -7.715 -3.553 -15.239 1.00 90.38 100 GLY A C 1
ATOM 810 O O . GLY A 1 100 ? -6.844 -2.975 -15.887 1.00 90.38 100 GLY A O 1
ATOM 811 N N . THR A 1 101 ? -8.355 -2.940 -14.233 1.00 92.12 101 THR A N 1
ATOM 812 C CA . THR A 1 101 ? -7.983 -1.571 -13.834 1.00 92.12 101 THR A CA 1
ATOM 813 C C . THR A 1 101 ? -6.629 -1.543 -13.137 1.00 92.12 101 THR A C 1
ATOM 815 O O . THR A 1 101 ? -6.376 -2.343 -12.237 1.00 92.12 101 THR A O 1
ATOM 818 N N . GLN A 1 102 ? -5.770 -0.605 -13.541 1.00 90.44 102 GLN A N 1
ATOM 819 C CA . GLN A 1 102 ? -4.487 -0.351 -12.888 1.00 90.44 102 GLN A CA 1
ATOM 820 C C . GLN A 1 102 ? -4.684 0.237 -11.487 1.00 90.44 102 GLN A C 1
ATOM 822 O O . GLN A 1 102 ? -5.634 0.987 -11.247 1.00 90.44 102 GLN A O 1
ATOM 827 N N . PHE A 1 103 ? -3.762 -0.092 -10.583 1.00 90.38 103 PHE A N 1
ATOM 828 C CA . PHE A 1 103 ? -3.680 0.519 -9.262 1.00 90.38 103 PHE A CA 1
ATOM 829 C C . PHE A 1 103 ? -3.365 2.013 -9.387 1.00 90.38 103 PHE A C 1
ATOM 831 O O . PHE A 1 103 ? -2.459 2.414 -10.119 1.00 90.38 103 PHE A O 1
ATOM 838 N N . ASN A 1 104 ? -4.108 2.832 -8.648 1.00 87.31 104 ASN A N 1
ATOM 839 C CA . ASN A 1 104 ? -3.887 4.266 -8.549 1.00 87.31 104 ASN A CA 1
ATOM 840 C C . ASN A 1 104 ? -3.977 4.662 -7.076 1.00 87.31 104 ASN A C 1
ATOM 842 O O . ASN A 1 104 ? -5.044 4.557 -6.476 1.00 87.31 104 ASN A O 1
ATOM 846 N N . GLU A 1 105 ? -2.860 5.128 -6.522 1.00 83.69 105 GLU A N 1
ATOM 847 C CA . GLU A 1 105 ? -2.752 5.464 -5.103 1.00 83.69 105 GLU A CA 1
ATOM 848 C C . GLU A 1 105 ? -3.817 6.495 -4.690 1.00 83.69 105 GLU A C 1
ATOM 850 O O . GLU A 1 105 ? -4.620 6.230 -3.803 1.00 83.69 105 GLU A O 1
ATOM 855 N N . GLU A 1 106 ? -3.932 7.622 -5.395 1.00 83.12 106 GLU A N 1
ATOM 856 C CA . GLU A 1 106 ? -4.906 8.671 -5.061 1.00 83.12 106 GLU A CA 1
ATOM 857 C C . GLU A 1 106 ? -6.342 8.144 -4.981 1.00 83.12 106 GLU A C 1
ATOM 859 O O . GLU A 1 106 ? -7.072 8.473 -4.047 1.00 83.12 106 GLU A O 1
ATOM 864 N N . ARG A 1 107 ? -6.738 7.281 -5.922 1.00 84.38 107 ARG A N 1
ATOM 865 C CA . ARG A 1 107 ? -8.067 6.665 -5.920 1.00 84.38 107 ARG A CA 1
ATOM 866 C C . ARG A 1 107 ? -8.259 5.717 -4.739 1.00 84.38 107 ARG A C 1
ATOM 868 O O . ARG A 1 107 ? -9.303 5.779 -4.092 1.00 84.38 107 ARG A O 1
ATOM 875 N N . GLU A 1 108 ? -7.294 4.839 -4.478 1.00 84.88 108 GLU A N 1
ATOM 876 C CA . GLU A 1 108 ? -7.411 3.834 -3.415 1.00 84.88 108 GLU A CA 1
ATOM 877 C C . GLU A 1 108 ? -7.395 4.461 -2.012 1.00 84.88 108 GLU A C 1
ATOM 879 O O . GLU A 1 108 ? -8.067 3.969 -1.108 1.00 84.88 108 GLU A O 1
ATOM 884 N N . TYR A 1 109 ? -6.723 5.603 -1.843 1.00 79.75 109 TYR A N 1
ATOM 885 C CA . TYR A 1 109 ? -6.763 6.404 -0.612 1.00 79.75 109 TYR A CA 1
ATOM 886 C C . TYR A 1 109 ? -7.838 7.513 -0.648 1.00 79.75 109 TYR A C 1
ATOM 888 O O . TYR A 1 109 ? -7.772 8.485 0.104 1.00 79.75 109 TYR A O 1
ATOM 896 N N . LEU A 1 110 ? -8.858 7.369 -1.507 1.00 79.00 110 LEU A N 1
ATOM 897 C CA . LEU A 1 110 ? -10.042 8.239 -1.618 1.00 79.00 110 LEU A CA 1
ATOM 898 C C . LEU A 1 110 ? -9.749 9.740 -1.807 1.00 79.00 110 LEU A C 1
ATOM 900 O O . LEU A 1 110 ? -10.571 10.577 -1.435 1.00 79.00 110 LEU A O 1
ATOM 904 N N . PHE A 1 111 ? -8.598 10.091 -2.383 1.00 78.69 111 PHE A N 1
ATOM 905 C CA . PHE A 1 111 ? -8.109 11.467 -2.535 1.00 78.69 111 PHE A CA 1
ATOM 906 C C . PHE A 1 111 ? -8.000 12.243 -1.206 1.00 78.69 111 PHE A C 1
ATOM 908 O O . PHE A 1 111 ? -7.846 13.468 -1.205 1.00 78.69 111 PHE A O 1
ATOM 915 N N . ASP A 1 112 ? -8.057 11.546 -0.067 1.00 81.81 112 ASP A N 1
ATOM 916 C CA . ASP A 1 112 ? -8.006 12.139 1.262 1.00 81.81 112 ASP A CA 1
ATOM 917 C C . ASP A 1 112 ? -6.646 11.860 1.903 1.00 81.81 112 ASP A C 1
ATOM 919 O O . ASP A 1 112 ? -6.294 10.742 2.278 1.00 81.81 112 ASP A O 1
ATOM 923 N N . HIS A 1 113 ? -5.882 12.937 2.067 1.00 82.81 113 HIS A N 1
ATOM 924 C CA . HIS A 1 113 ? -4.540 12.930 2.638 1.00 82.81 113 HIS A CA 1
ATOM 925 C C . HIS A 1 113 ? -4.484 12.416 4.073 1.00 82.81 113 HIS A C 1
ATOM 927 O O . HIS A 1 113 ? -3.417 12.013 4.530 1.00 82.81 113 HIS A O 1
ATOM 933 N N . PHE A 1 114 ? -5.606 12.439 4.784 1.00 83.38 114 PHE A N 1
ATOM 934 C CA . PHE A 1 114 ? -5.676 12.041 6.177 1.00 83.38 114 PHE A CA 1
ATOM 935 C C . PHE A 1 114 ? -6.485 10.765 6.381 1.00 83.38 114 PHE A C 1
ATOM 937 O O . PHE A 1 114 ? -6.461 10.224 7.482 1.00 83.38 114 PHE A O 1
ATOM 944 N N . LYS A 1 115 ? -7.155 10.231 5.355 1.00 86.44 115 LYS A N 1
ATOM 945 C CA . LYS A 1 115 ? -7.868 8.966 5.504 1.00 86.44 115 LYS A CA 1
ATOM 946 C C . LYS A 1 115 ? -6.886 7.800 5.575 1.00 86.44 115 LYS A C 1
ATOM 948 O O . LYS A 1 115 ? -6.073 7.599 4.678 1.00 86.44 115 LYS A O 1
ATOM 953 N N . TYR A 1 116 ? -7.008 7.016 6.639 1.00 88.88 116 TYR A N 1
ATOM 954 C CA . TYR A 1 116 ? -6.248 5.790 6.831 1.00 88.88 116 TYR A CA 1
ATOM 955 C C . TYR A 1 116 ? -6.981 4.598 6.218 1.00 88.88 116 TYR A C 1
ATOM 957 O O . TYR A 1 116 ? -8.157 4.368 6.497 1.00 88.88 116 TYR A O 1
ATOM 965 N N . VAL A 1 117 ? -6.264 3.827 5.407 1.00 91.12 117 VAL A N 1
ATOM 966 C CA . VAL A 1 117 ? -6.736 2.588 4.781 1.00 91.12 117 VAL A CA 1
ATOM 967 C C . VAL A 1 117 ? -5.863 1.441 5.273 1.00 91.12 117 VAL A C 1
ATOM 969 O O . VAL A 1 117 ? -4.651 1.606 5.387 1.00 91.12 117 VAL A O 1
ATOM 972 N N . LEU A 1 118 ? -6.476 0.297 5.587 1.00 92.38 118 LEU A N 1
ATOM 973 C CA . LEU A 1 118 ? -5.755 -0.918 5.969 1.00 92.38 118 LEU A CA 1
ATOM 974 C C . LEU A 1 118 ? -4.906 -1.399 4.787 1.00 92.38 118 LEU A C 1
ATOM 976 O O . LEU A 1 118 ? -5.435 -1.594 3.689 1.00 92.38 118 LEU A O 1
ATOM 980 N N . VAL A 1 119 ? -3.615 -1.609 5.021 1.00 91.94 119 VAL A N 1
ATOM 981 C CA . VAL A 1 119 ? -2.647 -2.020 4.007 1.00 91.94 119 VAL A CA 1
ATOM 982 C C . VAL A 1 119 ? -1.835 -3.229 4.440 1.00 91.94 119 VAL A C 1
ATOM 984 O O . VAL A 1 119 ? -1.600 -3.461 5.624 1.00 91.94 119 VAL A O 1
ATOM 987 N N . GLU A 1 120 ? -1.353 -3.963 3.447 1.00 91.56 120 GLU A N 1
ATOM 988 C CA . GLU A 1 120 ? -0.442 -5.088 3.604 1.00 91.56 120 GLU A CA 1
ATOM 989 C C . GLU A 1 120 ? 0.725 -4.944 2.616 1.00 91.56 120 GLU A C 1
ATOM 991 O O . GLU A 1 120 ? 0.555 -4.362 1.536 1.00 91.56 120 GLU A O 1
ATOM 996 N N . PRO A 1 121 ? 1.928 -5.429 2.968 1.00 90.56 121 PRO A N 1
ATOM 997 C CA . PRO A 1 121 ? 3.039 -5.452 2.034 1.00 90.56 121 PRO A CA 1
ATOM 998 C C . PRO A 1 121 ? 2.772 -6.504 0.953 1.00 90.56 121 PRO A C 1
ATOM 1000 O O . PRO A 1 121 ? 2.518 -7.669 1.252 1.00 90.56 121 PRO A O 1
ATOM 1003 N N . LEU A 1 122 ? 2.858 -6.098 -0.310 1.00 90.19 122 LEU A N 1
ATOM 1004 C CA . LEU A 1 122 ? 2.776 -6.995 -1.457 1.00 90.19 122 LEU A CA 1
ATOM 1005 C C . LEU A 1 122 ? 4.128 -7.051 -2.163 1.00 90.19 122 LEU A C 1
ATOM 1007 O O . LEU A 1 122 ? 4.647 -6.016 -2.587 1.00 90.19 122 LEU A O 1
ATOM 1011 N N . GLU A 1 123 ? 4.669 -8.256 -2.328 1.00 90.00 123 GLU A N 1
ATOM 1012 C CA . GLU A 1 123 ? 5.812 -8.499 -3.205 1.00 90.00 123 GLU A CA 1
ATOM 1013 C C . GLU A 1 123 ? 5.359 -8.382 -4.667 1.00 90.00 123 GLU A C 1
ATOM 1015 O O . GLU A 1 123 ? 4.519 -9.143 -5.149 1.00 90.00 123 GLU A O 1
ATOM 1020 N N . ILE A 1 124 ? 5.900 -7.395 -5.377 1.00 89.31 124 ILE A N 1
ATOM 1021 C CA . ILE A 1 124 ? 5.582 -7.122 -6.785 1.00 89.31 124 ILE A CA 1
ATOM 1022 C C . ILE A 1 124 ? 6.774 -7.366 -7.704 1.00 89.31 124 ILE A C 1
ATOM 1024 O O . ILE A 1 124 ? 6.596 -7.623 -8.893 1.00 89.31 124 ILE A O 1
ATOM 1028 N N . GLY A 1 125 ? 7.989 -7.302 -7.162 1.00 88.44 125 GLY A N 1
ATOM 1029 C CA . GLY A 1 125 ? 9.226 -7.530 -7.890 1.00 88.44 125 GLY A CA 1
ATOM 1030 C C . GLY A 1 125 ? 9.454 -6.552 -9.046 1.00 88.44 125 GLY A C 1
ATOM 1031 O O . GLY A 1 125 ? 8.954 -5.420 -9.080 1.00 88.44 125 GLY A O 1
ATOM 1032 N N . PHE A 1 126 ? 10.245 -7.012 -10.016 1.00 89.25 126 PHE A N 1
ATOM 1033 C CA . PHE A 1 126 ? 10.737 -6.197 -11.120 1.00 89.25 126 PHE A CA 1
ATOM 1034 C C . PHE A 1 126 ? 10.572 -6.894 -12.470 1.00 89.25 126 PHE A C 1
ATOM 1036 O O . PHE A 1 126 ? 10.758 -8.103 -12.598 1.00 89.25 126 PHE A O 1
ATOM 1043 N N . ASN A 1 127 ? 10.276 -6.101 -13.490 1.00 87.62 127 ASN A N 1
ATOM 1044 C CA . ASN A 1 127 ? 10.424 -6.443 -14.892 1.00 87.62 127 ASN A CA 1
ATOM 1045 C C . ASN A 1 127 ? 11.847 -6.123 -15.351 1.00 87.62 127 ASN A C 1
ATOM 1047 O O . ASN A 1 127 ? 12.379 -5.048 -15.072 1.00 87.62 127 ASN A O 1
ATOM 1051 N N . LYS A 1 128 ? 12.458 -7.049 -16.087 1.00 88.69 128 LYS A N 1
ATOM 1052 C CA . LYS A 1 128 ? 13.751 -6.834 -16.737 1.00 88.69 128 LYS A CA 1
ATOM 1053 C C . LYS A 1 128 ? 13.504 -6.249 -18.126 1.00 88.69 128 LYS A C 1
ATOM 1055 O O . LYS A 1 128 ? 13.097 -6.971 -19.030 1.00 88.69 128 LYS A O 1
ATOM 1060 N N . VAL A 1 129 ? 13.767 -4.959 -18.292 1.00 86.81 129 VAL A N 1
ATOM 1061 C CA . VAL A 1 129 ? 13.510 -4.210 -19.531 1.00 86.81 129 VAL A CA 1
ATOM 1062 C C . VAL A 1 129 ? 14.814 -3.683 -20.125 1.00 86.81 129 VAL A C 1
ATOM 1064 O O . VAL A 1 129 ? 15.802 -3.502 -19.414 1.00 86.81 129 VAL A O 1
ATOM 1067 N N . ALA A 1 130 ? 14.846 -3.456 -21.438 1.00 83.19 130 ALA A N 1
ATOM 1068 C CA . ALA A 1 130 ? 16.017 -2.918 -22.126 1.00 83.19 130 ALA A CA 1
ATOM 1069 C C . ALA A 1 130 ? 15.741 -1.501 -22.639 1.00 83.19 130 ALA A C 1
ATOM 1071 O O . ALA A 1 130 ? 14.780 -1.272 -23.369 1.00 83.19 130 ALA A O 1
ATOM 1072 N N . ILE A 1 131 ? 16.619 -0.557 -22.304 1.00 81.81 131 ILE A N 1
ATOM 1073 C CA . ILE A 1 131 ? 16.560 0.830 -22.773 1.00 81.81 131 ILE A CA 1
ATOM 1074 C C . ILE A 1 131 ? 17.868 1.127 -23.489 1.00 81.81 131 ILE A C 1
ATOM 1076 O O . ILE A 1 131 ? 18.928 1.110 -22.870 1.00 81.81 131 ILE A O 1
ATOM 1080 N N . ASN A 1 132 ? 17.814 1.392 -24.796 1.00 81.81 132 ASN A N 1
ATOM 1081 C CA . ASN A 1 132 ? 19.000 1.722 -25.598 1.00 81.81 132 ASN A CA 1
ATOM 1082 C C . ASN A 1 132 ? 20.161 0.713 -25.427 1.00 81.81 132 ASN A C 1
ATOM 1084 O O . ASN A 1 132 ? 21.326 1.097 -25.385 1.00 81.81 132 ASN A O 1
ATOM 1088 N N . GLY A 1 133 ? 19.841 -0.580 -25.289 1.00 77.25 133 GLY A N 1
ATOM 1089 C CA . GLY A 1 133 ? 20.825 -1.654 -25.085 1.00 77.25 133 GLY A CA 1
ATOM 1090 C C . GLY A 1 133 ? 21.292 -1.858 -23.637 1.00 77.25 133 GLY A C 1
ATOM 1091 O O . GLY A 1 133 ? 22.075 -2.771 -23.385 1.00 77.25 133 GLY A O 1
ATOM 1092 N N . VAL A 1 134 ? 20.802 -1.065 -22.680 1.00 80.69 134 VAL A N 1
ATOM 1093 C CA . VAL A 1 134 ? 21.082 -1.213 -21.244 1.00 80.69 134 VAL A CA 1
ATOM 1094 C C . VAL A 1 134 ? 19.934 -1.953 -20.565 1.00 80.69 134 VAL A C 1
ATOM 1096 O O . VAL A 1 134 ? 18.772 -1.585 -20.726 1.00 80.69 134 VAL A O 1
ATOM 1099 N N . VAL A 1 135 ? 20.259 -2.988 -19.791 1.00 82.81 135 VAL A N 1
ATOM 1100 C CA . VAL A 1 135 ? 19.286 -3.720 -18.971 1.00 82.81 135 VAL A CA 1
ATOM 1101 C C . VAL A 1 135 ? 18.962 -2.916 -17.716 1.00 82.81 135 VAL A C 1
ATOM 1103 O O . VAL A 1 135 ? 19.865 -2.502 -16.990 1.00 82.81 135 VAL A O 1
ATOM 1106 N N . VAL A 1 136 ? 17.672 -2.747 -17.447 1.00 84.88 136 VAL A N 1
ATOM 1107 C CA . VAL A 1 136 ? 17.129 -2.041 -16.286 1.00 84.88 136 VAL A CA 1
ATOM 1108 C C . VAL A 1 136 ? 16.082 -2.923 -15.612 1.00 84.88 136 VAL A C 1
ATOM 1110 O O . VAL A 1 136 ? 15.329 -3.628 -16.285 1.00 84.88 136 VAL A O 1
ATOM 1113 N N . TYR A 1 137 ? 16.029 -2.883 -14.282 1.00 85.50 137 TYR A N 1
ATOM 1114 C CA . TYR A 1 137 ? 14.980 -3.534 -13.504 1.00 85.50 137 TYR A CA 1
ATOM 1115 C C . TYR A 1 137 ? 13.934 -2.491 -13.130 1.00 85.50 137 TYR A C 1
ATOM 1117 O O . TYR A 1 137 ? 14.179 -1.589 -12.331 1.00 85.50 137 TYR A O 1
ATOM 1125 N N . GLN A 1 138 ? 12.774 -2.573 -13.761 1.00 85.75 138 GLN A N 1
ATOM 1126 C CA . GLN A 1 138 ? 11.664 -1.658 -13.555 1.00 85.75 138 GLN A CA 1
ATOM 1127 C C . GLN A 1 138 ? 10.630 -2.308 -12.649 1.00 85.75 138 GLN A C 1
ATOM 1129 O O . GLN A 1 138 ? 10.249 -3.450 -12.875 1.00 85.75 138 GLN A O 1
ATOM 1134 N N . ARG A 1 139 ? 10.160 -1.600 -11.623 1.00 86.50 139 ARG A N 1
ATOM 1135 C CA . ARG A 1 139 ? 9.144 -2.134 -10.708 1.00 86.50 139 ARG A CA 1
ATOM 1136 C C . ARG A 1 139 ? 7.892 -2.558 -11.486 1.00 86.50 139 ARG A C 1
ATOM 1138 O O . ARG A 1 139 ? 7.452 -1.815 -12.365 1.00 86.50 139 ARG A O 1
ATOM 1145 N N . LYS A 1 140 ? 7.329 -3.737 -11.190 1.00 90.38 140 LYS A N 1
ATOM 1146 C CA . LYS A 1 140 ? 6.122 -4.206 -11.892 1.00 90.38 140 LYS A CA 1
ATOM 1147 C C . LYS A 1 140 ? 4.950 -3.253 -11.626 1.00 90.38 140 LYS A C 1
ATOM 1149 O O . LYS A 1 140 ? 4.778 -2.759 -10.511 1.00 90.38 140 LYS A O 1
ATOM 1154 N N . GLN A 1 141 ? 4.141 -3.000 -12.654 1.00 89.88 141 GLN A N 1
ATOM 1155 C CA . GLN A 1 141 ? 2.853 -2.327 -12.472 1.00 89.88 141 GLN A CA 1
ATOM 1156 C C . GLN A 1 141 ? 1.886 -3.265 -11.748 1.00 89.88 141 GLN A C 1
ATOM 1158 O O . GLN A 1 141 ? 2.019 -4.481 -11.848 1.00 89.88 141 GLN A O 1
ATOM 1163 N N . ILE A 1 142 ? 0.889 -2.711 -11.063 1.00 92.69 142 ILE A N 1
ATOM 1164 C CA . ILE A 1 142 ? -0.127 -3.498 -10.362 1.00 92.69 142 ILE A CA 1
ATOM 1165 C C . ILE A 1 142 ? -1.488 -3.222 -10.986 1.00 92.69 142 ILE A C 1
ATOM 1167 O O . ILE A 1 142 ? -1.815 -2.078 -11.313 1.00 92.69 142 ILE A O 1
ATOM 1171 N N . ARG A 1 143 ? -2.301 -4.265 -11.130 1.00 94.00 143 ARG A N 1
ATOM 1172 C CA . ARG A 1 143 ? -3.698 -4.156 -11.551 1.00 94.00 143 ARG A CA 1
ATOM 1173 C C . ARG A 1 143 ? -4.604 -5.037 -10.706 1.00 94.00 143 ARG A C 1
ATOM 1175 O O . ARG A 1 143 ? -4.147 -5.920 -9.988 1.00 94.00 143 ARG A O 1
ATOM 1182 N N . VAL A 1 144 ? -5.901 -4.814 -10.844 1.00 94.81 144 VAL A N 1
ATOM 1183 C CA . VAL A 1 144 ? -6.931 -5.705 -10.314 1.00 94.81 144 VAL A CA 1
ATOM 1184 C C . VAL A 1 144 ? -7.063 -6.913 -11.239 1.00 94.81 144 VAL A C 1
ATOM 1186 O O . VAL A 1 144 ? -7.235 -6.755 -12.448 1.00 94.81 144 VAL A O 1
ATOM 1189 N N . ALA A 1 145 ? -7.043 -8.117 -10.683 1.00 94.31 145 ALA A N 1
ATOM 1190 C CA . ALA A 1 145 ? -7.302 -9.364 -11.397 1.00 94.31 145 ALA A CA 1
ATOM 1191 C C . ALA A 1 145 ? -8.351 -10.207 -10.664 1.00 94.31 145 ALA A C 1
ATOM 1193 O O . ALA A 1 145 ? -8.746 -9.888 -9.543 1.00 94.31 145 ALA A O 1
ATOM 1194 N N . MET A 1 146 ? -8.810 -11.288 -11.298 1.00 95.12 146 MET A N 1
ATOM 1195 C CA . MET A 1 146 ? -9.580 -12.332 -10.620 1.00 95.12 146 MET A CA 1
ATOM 1196 C C . MET A 1 146 ? -8.717 -13.573 -10.449 1.00 95.12 146 MET A C 1
ATOM 1198 O O . MET A 1 146 ? -8.143 -14.065 -11.418 1.00 95.12 146 MET A O 1
ATOM 1202 N N . ASN A 1 147 ? -8.661 -14.096 -9.228 1.00 91.88 147 ASN A N 1
ATOM 1203 C CA . ASN A 1 147 ? -8.002 -15.369 -8.964 1.00 91.88 147 ASN A CA 1
ATOM 1204 C C . ASN A 1 147 ? -8.887 -16.565 -9.381 1.00 91.88 147 ASN A C 1
ATOM 1206 O O . ASN A 1 147 ? -10.042 -16.407 -9.790 1.00 91.88 147 ASN A O 1
ATOM 1210 N N . ALA A 1 148 ? -8.361 -17.785 -9.232 1.00 92.12 148 ALA A N 1
ATOM 1211 C CA . ALA A 1 148 ? -9.079 -19.023 -9.557 1.00 92.12 148 ALA A CA 1
ATOM 1212 C C . ALA A 1 148 ? -10.396 -19.205 -8.769 1.00 92.12 148 ALA A C 1
ATOM 1214 O O . ALA A 1 148 ? -11.321 -19.859 -9.246 1.00 92.12 148 ALA A O 1
ATOM 1215 N N . GLU A 1 149 ? -10.513 -18.583 -7.593 1.00 93.25 149 GLU A N 1
ATOM 1216 C CA . GLU A 1 149 ? -11.715 -18.589 -6.749 1.00 93.25 149 GLU A CA 1
ATOM 1217 C C . GLU A 1 149 ? -12.720 -17.481 -7.108 1.00 93.25 149 GLU A C 1
ATOM 1219 O O . GLU A 1 149 ? -13.701 -17.288 -6.390 1.00 93.25 149 GLU A O 1
ATOM 1224 N N . LYS A 1 150 ? -12.499 -16.743 -8.205 1.00 89.19 150 LYS A N 1
ATOM 1225 C CA . LYS A 1 150 ? -13.312 -15.589 -8.632 1.00 89.19 150 LYS A CA 1
ATOM 1226 C C . LYS A 1 150 ? -13.325 -14.431 -7.625 1.00 89.19 150 LYS A C 1
ATOM 1228 O O . LYS A 1 150 ? -14.269 -13.643 -7.606 1.00 89.19 150 LYS A O 1
ATOM 1233 N N . LYS A 1 151 ? -12.287 -14.309 -6.797 1.00 90.75 151 LYS A N 1
ATOM 1234 C CA . LYS A 1 151 ? -12.076 -13.153 -5.915 1.00 90.75 151 LYS A CA 1
ATOM 1235 C C . LYS A 1 151 ? -11.166 -12.139 -6.593 1.00 90.75 151 LYS A C 1
ATOM 1237 O O . LYS A 1 151 ? -10.252 -12.519 -7.328 1.00 90.75 151 LYS A O 1
ATOM 1242 N N . THR A 1 152 ? -11.414 -10.859 -6.335 1.00 92.44 152 THR A N 1
ATOM 1243 C CA . THR A 1 152 ? -10.537 -9.777 -6.780 1.00 92.44 152 THR A CA 1
ATOM 1244 C C . THR A 1 152 ? -9.238 -9.795 -5.985 1.00 92.44 152 THR A C 1
ATOM 1246 O O . THR A 1 152 ? -9.252 -9.903 -4.761 1.00 92.44 152 THR A O 1
ATOM 1249 N N . VAL A 1 153 ? -8.113 -9.714 -6.690 1.00 93.88 153 VAL A N 1
ATOM 1250 C CA . VAL A 1 153 ? -6.761 -9.695 -6.118 1.00 93.88 153 VAL A CA 1
ATOM 1251 C C . VAL A 1 153 ? -5.920 -8.624 -6.804 1.00 93.88 153 VAL A C 1
ATOM 1253 O O . VAL A 1 153 ? -6.189 -8.265 -7.954 1.00 93.88 153 VAL A O 1
ATOM 1256 N N . TRP A 1 154 ? -4.898 -8.128 -6.113 1.00 94.50 154 TRP A N 1
ATOM 1257 C CA . TRP A 1 154 ? -3.833 -7.357 -6.745 1.00 94.50 154 TRP A CA 1
ATOM 1258 C C . TRP A 1 154 ? -2.910 -8.300 -7.521 1.00 94.50 154 TRP A C 1
ATOM 1260 O O . TRP A 1 154 ? -2.498 -9.336 -7.007 1.00 94.50 154 TRP A O 1
ATOM 1270 N N . GLU A 1 155 ? -2.591 -7.946 -8.761 1.00 94.19 155 GLU A N 1
ATOM 1271 C CA . GLU A 1 155 ? -1.713 -8.714 -9.642 1.00 94.19 155 GLU A CA 1
ATOM 1272 C C . GLU A 1 155 ? -0.587 -7.817 -10.155 1.00 94.19 155 GLU A C 1
ATOM 1274 O O . GLU A 1 155 ? -0.841 -6.752 -10.726 1.00 94.19 155 GLU A O 1
ATOM 1279 N N . ALA A 1 156 ? 0.654 -8.272 -9.981 1.00 93.31 156 ALA A N 1
ATOM 1280 C CA . ALA A 1 156 ? 1.823 -7.650 -10.581 1.00 93.31 156 ALA A CA 1
ATOM 1281 C C . ALA A 1 156 ? 1.917 -8.028 -12.070 1.00 93.31 156 ALA A C 1
ATOM 1283 O O . ALA A 1 156 ? 1.906 -9.202 -12.436 1.00 93.31 156 ALA A O 1
ATOM 1284 N N . VAL A 1 157 ? 2.017 -7.024 -12.934 1.00 91.56 157 VAL A N 1
ATOM 1285 C CA . VAL A 1 157 ? 1.976 -7.172 -14.389 1.00 91.56 157 VAL A CA 1
ATOM 1286 C C . VAL A 1 157 ? 3.383 -7.350 -14.944 1.00 91.56 157 VAL A C 1
ATOM 1288 O O . VAL A 1 157 ? 4.263 -6.500 -14.758 1.00 91.56 157 VAL A O 1
ATOM 1291 N N . GLU A 1 158 ? 3.577 -8.444 -15.675 1.00 90.56 158 GLU A N 1
ATOM 1292 C CA . GLU A 1 158 ? 4.797 -8.675 -16.442 1.00 90.56 158 GLU A CA 1
ATOM 1293 C C . GLU A 1 158 ? 4.778 -7.877 -17.743 1.00 90.56 158 GLU A C 1
ATOM 1295 O O . GLU A 1 158 ? 3.780 -7.858 -18.464 1.00 90.56 158 GLU A O 1
ATOM 1300 N N . THR A 1 159 ? 5.887 -7.206 -18.037 1.00 87.31 159 THR A N 1
ATOM 1301 C CA . THR A 1 159 ? 6.073 -6.478 -19.293 1.00 87.31 159 THR A CA 1
ATOM 1302 C C . THR A 1 159 ? 7.546 -6.451 -19.681 1.00 87.31 159 THR A C 1
ATOM 1304 O O . THR A 1 159 ? 8.429 -6.430 -18.824 1.00 87.31 159 THR A O 1
ATOM 1307 N N . ASP A 1 160 ? 7.809 -6.447 -20.982 1.00 85.31 160 ASP A N 1
ATOM 1308 C CA . ASP A 1 160 ? 9.117 -6.197 -21.589 1.00 85.31 160 ASP A CA 1
ATOM 1309 C C . ASP A 1 160 ? 9.272 -4.739 -22.062 1.00 85.31 160 ASP A C 1
ATOM 1311 O O . ASP A 1 160 ? 10.370 -4.304 -22.421 1.00 85.31 160 ASP A O 1
ATOM 1315 N N . GLN A 1 161 ? 8.185 -3.965 -22.027 1.00 86.19 161 GLN A N 1
ATOM 1316 C CA . GLN A 1 161 ? 8.158 -2.563 -22.419 1.00 86.19 161 GLN A CA 1
ATOM 1317 C C . GLN A 1 161 ? 8.574 -1.660 -21.263 1.00 86.19 161 GLN A C 1
ATOM 1319 O O . GLN A 1 161 ? 8.076 -1.781 -20.144 1.00 86.19 161 GLN A O 1
ATOM 1324 N N . PHE A 1 162 ? 9.459 -0.712 -21.565 1.00 83.81 162 PHE A N 1
ATOM 1325 C CA . PHE A 1 162 ? 9.890 0.304 -20.617 1.00 83.81 162 PHE A CA 1
ATOM 1326 C C . PHE A 1 162 ? 8.827 1.397 -20.435 1.00 83.81 162 PHE A C 1
ATOM 1328 O O . PHE A 1 162 ? 8.448 2.064 -21.398 1.00 83.81 162 PHE A O 1
ATOM 1335 N N . ASP A 1 163 ? 8.419 1.628 -19.188 1.00 82.69 163 ASP A N 1
ATOM 1336 C CA . ASP A 1 163 ? 7.531 2.725 -18.797 1.00 82.69 163 ASP A CA 1
ATOM 1337 C C . ASP A 1 163 ? 8.291 3.805 -17.995 1.00 82.69 163 ASP A C 1
ATOM 1339 O O . ASP A 1 163 ? 8.649 3.574 -16.840 1.00 82.69 163 ASP A O 1
ATOM 1343 N N . PRO A 1 164 ? 8.521 5.012 -18.536 1.00 79.38 164 PRO A N 1
ATOM 1344 C CA . PRO A 1 164 ? 9.285 6.052 -17.845 1.00 79.38 164 PRO A CA 1
ATOM 1345 C C . PRO A 1 164 ? 8.610 6.594 -16.574 1.00 79.38 164 PRO A C 1
ATOM 1347 O O . PRO A 1 164 ? 9.264 7.295 -15.805 1.00 79.38 164 PRO A O 1
ATOM 1350 N N . SER A 1 165 ? 7.325 6.305 -16.345 1.00 77.81 165 SER A N 1
ATOM 1351 C CA . SER A 1 165 ? 6.621 6.702 -15.121 1.00 77.81 165 SER A CA 1
ATOM 1352 C C . SER A 1 165 ? 6.941 5.810 -13.916 1.00 77.81 165 SER A C 1
ATOM 1354 O O . SER A 1 165 ? 6.635 6.178 -12.782 1.00 77.81 165 SER A O 1
ATOM 1356 N N . GLN A 1 166 ? 7.564 4.648 -14.140 1.00 74.38 166 GLN A N 1
ATOM 1357 C CA . GLN A 1 166 ? 7.849 3.674 -13.091 1.00 74.38 166 GLN A CA 1
ATOM 1358 C C . GLN A 1 166 ? 9.250 3.831 -12.506 1.00 74.38 166 GLN A C 1
ATOM 1360 O O . GLN A 1 166 ? 10.217 4.193 -13.181 1.00 74.38 166 GLN A O 1
ATOM 1365 N N . GLN A 1 167 ? 9.373 3.466 -11.231 1.00 74.75 167 GLN A N 1
ATOM 1366 C CA . GLN A 1 167 ? 10.657 3.439 -10.547 1.00 74.75 167 GLN A CA 1
ATOM 1367 C C . GLN A 1 167 ? 11.570 2.363 -11.149 1.00 74.75 167 GLN A C 1
ATOM 1369 O O . GLN A 1 167 ? 11.160 1.218 -11.363 1.00 74.75 167 GLN A O 1
ATOM 1374 N N . CYS A 1 168 ? 12.816 2.750 -11.415 1.00 76.19 168 CYS A N 1
ATOM 1375 C CA . CYS A 1 168 ? 13.808 1.923 -12.087 1.00 76.19 168 CYS A CA 1
ATOM 1376 C C . CYS A 1 168 ? 15.063 1.762 -11.234 1.00 76.19 168 CYS A C 1
ATOM 1378 O O . CYS A 1 168 ? 15.502 2.700 -10.567 1.00 76.19 168 CYS A O 1
ATOM 1380 N N . PHE A 1 169 ? 15.651 0.577 -11.319 1.00 71.56 169 PHE A N 1
ATOM 1381 C CA . PHE A 1 169 ? 16.825 0.162 -10.573 1.00 71.56 169 PHE A CA 1
ATOM 1382 C C . PHE A 1 169 ? 17.896 -0.306 -11.563 1.00 71.56 169 PHE A C 1
ATOM 1384 O O . PHE A 1 169 ? 17.609 -1.024 -12.528 1.00 71.56 169 PHE A O 1
ATOM 1391 N N . PHE A 1 170 ? 19.131 0.142 -11.340 1.00 66.56 170 PHE A N 1
ATOM 1392 C CA . PHE A 1 170 ? 20.297 -0.217 -12.145 1.00 66.56 170 PHE A CA 1
ATOM 1393 C C . PHE A 1 170 ? 21.187 -1.169 -11.335 1.00 66.56 170 PHE A C 1
ATOM 1395 O O . PHE A 1 170 ? 21.441 -0.916 -10.162 1.00 66.56 170 PHE A O 1
ATOM 1402 N N . GLY A 1 171 ? 21.672 -2.243 -11.967 1.00 56.47 171 GLY A N 1
ATOM 1403 C CA . GLY A 1 171 ? 22.394 -3.329 -11.286 1.00 56.47 171 GLY A CA 1
ATOM 1404 C C . GLY A 1 171 ? 21.489 -4.522 -10.956 1.00 56.47 171 GLY A C 1
ATOM 1405 O O . GLY A 1 171 ? 20.269 -4.393 -10.948 1.00 56.47 171 GLY A O 1
ATOM 1406 N N . ALA A 1 172 ? 22.069 -5.715 -10.786 1.00 50.97 172 ALA A N 1
ATOM 1407 C CA . ALA A 1 172 ? 21.307 -6.908 -10.406 1.00 50.97 172 ALA A CA 1
ATOM 1408 C C . ALA A 1 172 ? 20.747 -6.746 -8.978 1.00 50.97 172 ALA A C 1
ATOM 1410 O O . ALA A 1 172 ? 21.482 -6.248 -8.132 1.00 50.97 172 ALA A O 1
ATOM 1411 N N . PRO A 1 173 ? 19.503 -7.178 -8.694 1.00 51.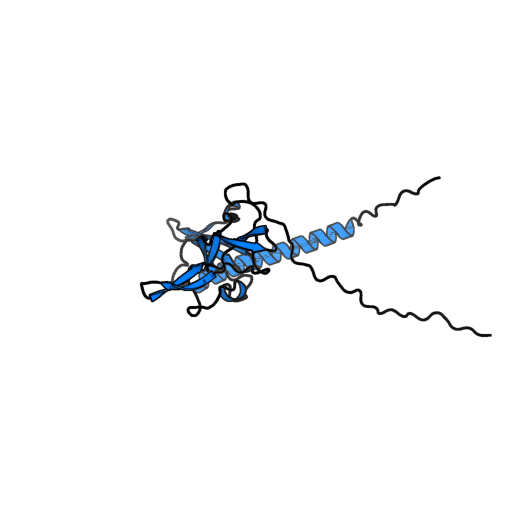34 173 PRO A N 1
ATOM 1412 C CA . PRO A 1 173 ? 18.866 -7.000 -7.383 1.00 51.34 173 PRO A CA 1
ATOM 1413 C C . PRO A 1 173 ? 19.595 -7.696 -6.215 1.00 51.34 173 PRO A C 1
ATOM 1415 O O . PRO A 1 173 ? 19.355 -7.336 -5.069 1.00 51.34 173 PRO A O 1
ATOM 1418 N N . ASP A 1 174 ? 20.525 -8.618 -6.498 1.00 49.06 174 ASP A N 1
ATOM 1419 C CA . ASP A 1 174 ? 21.354 -9.319 -5.500 1.00 49.06 174 ASP A CA 1
ATOM 1420 C C . ASP A 1 174 ? 22.630 -8.550 -5.088 1.00 49.06 174 ASP A C 1
ATOM 1422 O O . ASP A 1 174 ? 23.440 -9.042 -4.302 1.00 49.06 174 ASP A O 1
ATOM 1426 N N . GLY A 1 175 ? 22.849 -7.351 -5.635 1.00 40.34 175 GLY A N 1
ATOM 1427 C CA . GLY A 1 175 ? 23.866 -6.406 -5.179 1.00 40.34 175 GLY A CA 1
ATOM 1428 C C . GLY A 1 175 ? 23.198 -5.070 -4.888 1.00 40.34 175 GLY A C 1
ATOM 1429 O O . GLY A 1 175 ? 22.379 -4.637 -5.694 1.00 40.34 175 GLY A O 1
ATOM 1430 N N . ASP A 1 176 ? 23.530 -4.459 -3.744 1.00 39.38 176 ASP A N 1
ATOM 1431 C CA . ASP A 1 176 ? 22.926 -3.228 -3.207 1.00 39.38 176 ASP A CA 1
ATOM 1432 C C . ASP A 1 176 ? 22.268 -2.350 -4.287 1.00 39.38 176 ASP A C 1
ATOM 1434 O O . ASP A 1 176 ? 22.977 -1.753 -5.111 1.00 39.38 176 ASP A O 1
ATOM 1438 N N . PRO A 1 177 ? 20.925 -2.267 -4.326 1.00 47.03 177 PRO A N 1
ATOM 1439 C CA . PRO A 1 177 ? 20.243 -1.513 -5.358 1.00 47.03 177 PRO A CA 1
ATOM 1440 C C . PRO A 1 177 ? 20.623 -0.038 -5.232 1.00 47.03 177 PRO A C 1
ATOM 1442 O O . PRO A 1 177 ? 20.198 0.662 -4.312 1.00 47.03 177 PRO A O 1
ATOM 1445 N N . GLN A 1 178 ? 21.395 0.470 -6.195 1.00 46.84 178 GLN A N 1
ATOM 1446 C CA . GLN A 1 178 ? 21.539 1.907 -6.374 1.00 46.84 178 GLN A CA 1
ATOM 1447 C C . GLN A 1 178 ? 20.210 2.444 -6.907 1.00 46.84 178 GLN A C 1
ATOM 1449 O O . GLN A 1 178 ? 19.948 2.458 -8.112 1.00 46.84 178 GLN A O 1
ATOM 1454 N N . VAL A 1 179 ? 19.346 2.883 -5.988 1.00 44.75 179 VAL A N 1
ATOM 1455 C CA . VAL A 1 179 ? 18.193 3.725 -6.311 1.00 44.75 179 VAL A CA 1
ATOM 1456 C C . VAL A 1 179 ? 18.743 4.967 -7.001 1.00 44.75 179 VAL A C 1
ATOM 1458 O O . VAL A 1 179 ? 19.434 5.770 -6.377 1.00 44.75 179 VAL A O 1
ATOM 1461 N N . ASN A 1 180 ? 18.474 5.133 -8.294 1.00 42.41 180 ASN A N 1
ATOM 1462 C CA . ASN A 1 180 ? 18.830 6.372 -8.967 1.00 42.41 180 ASN A CA 1
ATOM 1463 C C . ASN A 1 180 ? 17.897 7.479 -8.437 1.00 42.41 180 ASN A C 1
ATOM 1465 O O . ASN A 1 180 ? 16.679 7.355 -8.601 1.00 42.41 180 ASN A O 1
ATOM 1469 N N . PRO A 1 181 ? 18.404 8.564 -7.824 1.00 37.75 181 PRO A N 1
ATOM 1470 C CA . PRO A 1 181 ? 17.585 9.694 -7.411 1.00 37.75 181 PRO A CA 1
ATOM 1471 C C . PRO A 1 181 ? 17.219 10.536 -8.639 1.00 37.75 181 PRO A C 1
ATOM 1473 O O . PRO A 1 181 ? 17.600 11.700 -8.753 1.00 37.75 181 PRO A O 1
ATOM 1476 N N . THR A 1 182 ? 16.466 9.977 -9.590 1.00 36.53 182 THR A N 1
ATOM 1477 C CA . THR A 1 182 ? 15.832 10.807 -10.620 1.00 36.53 182 THR A CA 1
ATOM 1478 C C . THR A 1 182 ? 14.570 11.402 -10.024 1.00 36.53 182 THR A C 1
ATOM 1480 O O . THR A 1 182 ? 13.457 10.906 -10.162 1.00 36.53 182 THR A O 1
ATOM 1483 N N . SER A 1 183 ? 14.825 12.476 -9.287 1.00 33.41 183 SER A N 1
ATOM 1484 C CA . SER A 1 183 ? 13.865 13.478 -8.864 1.00 33.41 183 SER A CA 1
ATOM 1485 C C . SER A 1 183 ? 12.952 13.831 -10.033 1.00 33.41 183 SER A C 1
ATOM 1487 O O . SER A 1 183 ? 13.422 14.111 -11.138 1.00 33.41 183 SER A O 1
ATOM 1489 N N . THR A 1 184 ? 11.653 13.867 -9.759 1.00 32.41 184 THR A N 1
ATOM 1490 C CA . THR A 1 184 ? 10.643 14.599 -10.518 1.00 32.41 184 THR A CA 1
ATOM 1491 C C . THR A 1 184 ? 11.264 15.865 -11.123 1.00 32.41 184 THR A C 1
ATOM 1493 O O . THR A 1 184 ? 11.820 16.670 -10.363 1.00 32.41 184 THR A O 1
ATOM 1496 N N . PRO A 1 185 ? 11.211 16.099 -12.447 1.00 33.41 185 PRO A N 1
ATOM 1497 C CA . PRO A 1 185 ? 11.602 17.390 -12.978 1.00 33.41 185 PRO A CA 1
ATOM 1498 C C . PRO A 1 185 ? 10.606 18.411 -12.430 1.00 33.41 185 PRO A C 1
ATOM 1500 O O . PRO A 1 185 ? 9.456 18.494 -12.859 1.00 33.41 185 PRO A O 1
ATOM 1503 N N . ARG A 1 186 ? 11.040 19.172 -11.421 1.00 33.28 186 ARG A N 1
ATOM 1504 C CA . ARG A 1 186 ? 10.347 20.375 -10.970 1.00 33.28 186 ARG A CA 1
ATOM 1505 C C . ARG A 1 186 ? 10.137 21.235 -12.219 1.00 33.28 186 ARG A C 1
ATOM 1507 O O . ARG A 1 186 ? 11.131 21.504 -12.897 1.00 33.28 186 ARG A O 1
ATOM 1514 N N . PRO A 1 187 ? 8.910 21.672 -12.550 1.00 33.25 187 PRO A N 1
ATOM 1515 C CA . PRO A 1 187 ? 8.727 22.585 -13.663 1.00 33.25 187 PRO A CA 1
ATOM 1516 C C . PRO A 1 187 ? 9.583 23.821 -13.389 1.00 33.25 187 PRO A C 1
ATOM 1518 O O . PRO A 1 187 ? 9.394 24.522 -12.387 1.00 33.25 187 PRO A O 1
ATOM 1521 N N . SER A 1 188 ? 10.584 24.032 -14.244 1.00 32.69 188 SER A N 1
ATOM 1522 C CA . SER A 1 188 ? 11.373 25.253 -14.268 1.00 32.69 188 SER A CA 1
ATOM 1523 C C . SER A 1 188 ? 10.393 26.405 -14.383 1.00 32.69 188 SER A C 1
ATOM 1525 O O . SER A 1 188 ? 9.674 26.519 -15.373 1.00 32.69 188 SER A O 1
ATOM 1527 N N . ARG A 1 189 ? 10.331 27.234 -13.338 1.00 35.75 189 ARG A N 1
ATOM 1528 C CA . ARG A 1 189 ? 9.609 28.499 -13.382 1.00 35.75 189 ARG A CA 1
ATOM 1529 C C . ARG A 1 189 ? 10.153 29.290 -14.564 1.00 35.75 189 ARG A C 1
ATOM 1531 O O . ARG A 1 189 ? 11.286 29.764 -14.520 1.00 35.75 189 ARG A O 1
ATOM 1538 N N . THR A 1 190 ? 9.341 29.425 -15.600 1.00 35.22 190 THR A N 1
ATOM 1539 C CA . THR A 1 190 ? 9.457 30.483 -16.594 1.00 35.22 190 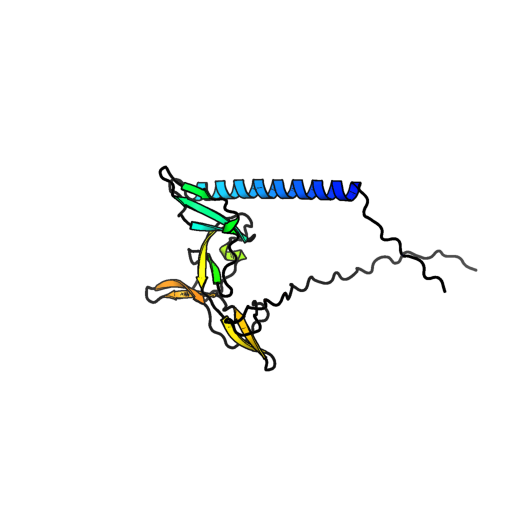THR A CA 1
ATOM 1540 C C . THR A 1 190 ? 9.503 31.804 -15.825 1.00 35.22 190 THR A C 1
ATOM 1542 O O . THR A 1 190 ? 8.575 32.076 -15.058 1.00 35.22 190 THR A O 1
ATOM 1545 N N . PRO A 1 191 ? 10.555 32.629 -15.937 1.00 35.38 191 PRO A N 1
ATOM 1546 C CA . PRO A 1 191 ? 10.442 33.994 -15.470 1.00 35.38 191 PRO A CA 1
ATOM 1547 C C . PRO A 1 191 ? 9.464 34.705 -16.408 1.00 35.38 191 PRO A C 1
ATOM 1549 O O . PRO A 1 191 ? 9.736 34.848 -17.598 1.00 35.38 191 PRO A O 1
ATOM 1552 N N . SER A 1 192 ? 8.309 35.106 -15.871 1.00 33.38 192 SER A N 1
ATOM 1553 C CA . SER A 1 192 ? 7.428 36.081 -16.510 1.00 33.38 192 SER A CA 1
ATOM 1554 C C . SER A 1 192 ? 8.246 37.314 -16.883 1.00 33.38 192 SER A C 1
ATOM 1556 O O . SER A 1 192 ? 8.744 38.030 -16.013 1.00 33.38 192 SER A O 1
ATOM 1558 N N . SER A 1 193 ? 8.378 37.560 -18.184 1.00 40.09 193 SER A N 1
ATOM 1559 C CA . SER A 1 193 ? 8.646 38.892 -18.705 1.00 40.09 193 SER A CA 1
ATOM 1560 C C . SER A 1 193 ? 7.416 39.744 -18.441 1.00 40.09 193 SER A C 1
ATOM 1562 O O . SER A 1 193 ? 6.452 39.664 -19.184 1.00 40.09 193 SER A O 1
ATOM 1564 N N . ASP A 1 194 ? 7.463 40.535 -17.376 1.00 37.62 194 ASP A N 1
ATOM 1565 C CA . ASP A 1 194 ? 6.683 41.763 -17.267 1.00 37.62 194 ASP A CA 1
ATOM 1566 C C . ASP A 1 194 ? 7.385 42.709 -16.300 1.00 37.62 194 ASP A C 1
ATOM 1568 O O . ASP A 1 194 ? 7.267 42.603 -15.081 1.00 37.62 194 ASP A O 1
ATOM 1572 N N . SER A 1 195 ? 8.179 43.613 -16.871 1.00 35.84 195 SER A N 1
ATOM 1573 C CA . SER A 1 195 ? 8.452 44.955 -16.345 1.00 35.84 195 SER A CA 1
ATOM 1574 C C . SER A 1 195 ? 9.223 45.739 -17.405 1.00 35.84 195 SER A C 1
ATOM 1576 O O . SER A 1 195 ? 10.418 46.003 -17.282 1.00 35.84 195 SER A O 1
ATOM 1578 N N . ALA A 1 196 ? 8.521 46.115 -18.476 1.00 36.34 196 ALA A N 1
ATOM 1579 C CA . ALA A 1 196 ? 8.888 47.292 -19.248 1.00 36.34 196 ALA A CA 1
ATOM 1580 C C . ALA A 1 196 ? 8.535 48.519 -18.393 1.00 36.34 196 ALA A C 1
ATOM 1582 O O . ALA A 1 196 ? 7.406 49.003 -18.414 1.00 36.34 196 ALA A O 1
ATOM 1583 N N . VAL A 1 197 ? 9.487 48.993 -17.587 1.00 36.66 197 VAL A N 1
ATOM 1584 C CA . VAL A 1 197 ? 9.384 50.304 -16.937 1.00 36.66 197 VAL A CA 1
ATOM 1585 C C . VAL A 1 197 ? 10.174 51.299 -17.773 1.00 36.66 197 VAL A C 1
ATOM 1587 O O . VAL A 1 197 ? 11.402 51.309 -17.786 1.00 36.66 197 VAL A O 1
ATOM 1590 N N . ASN A 1 198 ? 9.389 52.084 -18.505 1.00 32.66 198 ASN A N 1
ATOM 1591 C CA . ASN A 1 198 ? 9.682 53.345 -19.172 1.00 32.66 198 ASN A CA 1
ATOM 1592 C C . ASN A 1 198 ? 10.937 54.074 -18.663 1.00 32.66 198 ASN A C 1
ATOM 1594 O O . ASN A 1 198 ? 10.994 54.521 -17.516 1.00 32.66 198 ASN A O 1
ATOM 1598 N N . LEU A 1 199 ? 11.900 54.272 -19.565 1.00 35.56 199 LEU A N 1
ATOM 1599 C CA . LEU A 1 199 ? 12.920 55.310 -19.433 1.00 35.56 199 LEU A CA 1
ATOM 1600 C C . LEU A 1 199 ? 12.295 56.690 -19.731 1.00 35.56 199 LEU A C 1
ATOM 1602 O O . LEU A 1 199 ? 11.393 56.780 -20.568 1.00 35.56 199 LEU A O 1
ATOM 1606 N N . PRO A 1 200 ? 12.745 57.761 -19.054 1.00 37.09 200 PRO A N 1
ATOM 1607 C CA . PRO A 1 200 ? 12.156 59.089 -19.173 1.00 37.09 200 PRO A CA 1
ATOM 1608 C C . PRO A 1 200 ? 12.458 59.759 -20.520 1.00 37.09 200 PRO A C 1
ATOM 1610 O O . PRO A 1 200 ? 13.542 59.631 -21.085 1.00 37.09 200 PRO A O 1
ATOM 1613 N N . ILE A 1 201 ? 11.456 60.500 -20.991 1.00 41.59 201 ILE A N 1
ATOM 1614 C CA . ILE A 1 201 ? 11.451 61.351 -22.182 1.00 41.59 201 ILE A CA 1
ATOM 1615 C C . ILE A 1 201 ? 12.240 62.636 -21.905 1.00 41.59 201 ILE A C 1
ATOM 1617 O O . ILE A 1 201 ? 11.934 63.328 -20.936 1.00 41.59 201 ILE A O 1
ATOM 1621 N N . THR A 1 202 ? 13.121 63.017 -22.831 1.00 35.94 202 THR A N 1
ATOM 1622 C CA . THR A 1 202 ? 13.400 64.427 -23.170 1.00 35.94 202 THR A CA 1
ATOM 1623 C C . THR A 1 202 ? 13.933 64.547 -24.606 1.00 35.94 202 THR A C 1
ATOM 1625 O O . THR A 1 202 ? 14.923 63.896 -24.938 1.00 35.94 202 THR A O 1
ATOM 1628 N N . PRO A 1 203 ? 13.318 65.391 -25.456 1.00 40.88 203 PRO A N 1
ATOM 1629 C CA . PRO A 1 203 ? 13.977 66.055 -26.588 1.00 40.88 203 PRO A CA 1
ATOM 1630 C C . PRO A 1 203 ? 13.947 67.595 -26.404 1.00 40.88 203 PRO A C 1
ATOM 1632 O O . PRO A 1 203 ? 13.227 68.066 -25.516 1.00 40.88 203 PRO A O 1
ATOM 1635 N N . PRO A 1 204 ? 14.573 68.419 -27.269 1.00 46.66 204 PRO A N 1
ATOM 1636 C CA . PRO A 1 204 ? 15.641 68.177 -28.247 1.00 46.66 204 PRO A CA 1
ATOM 1637 C C . PRO A 1 204 ? 17.043 68.604 -27.762 1.00 46.66 204 PRO A C 1
ATOM 1639 O O . PRO A 1 204 ? 17.141 69.395 -26.797 1.00 46.66 204 PRO A O 1
#

Secondary structure (DSSP, 8-state):
--PPPP---PPPHHHHHHHHHHHHHHHHHHHHHHHHHHHHHHHHHTTS-PPSEEEE-TT--EEEEEEETTEEEEE--GGGG--PPTTEEEEESS--S-TTPBP-HHHHTTT-TT--EEEEEEE--EEEEEETTEEEEEEPEEEEEE-TTS-EEEEEEP-SS--TTS-EEES-TTS--EE-------------------PPP---

pLDDT: mean 73.22, std 19.82, range [32.41, 95.12]

Foldseek 3Di:
DDDDDDDDDDDDPVVVVVVVVVVVVVVVVVVVLLVVQVVVQQVVQPPHGDDFAWWAALLRDIWGWDADPVGIDIDDDPCSNPDPQPQKDWDAPDDDDDAPAWDDSCVVNVVDRNHIGGTDIDRQFFEFEADPNATKTWHFTWGWHADPVRDTDIHGDHDRDDDPVTFIWHDDSVPPTPRDPPPDPDPDDDPDPDDPDDDDDDDD

Radius of gyration: 25.31 Å; chains: 1; bounding box: 66×87×55 Å